Protein 2OV8 (pdb70)

Radius of gyration: 17.87 Å; Cα contacts (8 Å, |Δi|>4): 372; chains: 1; bounding box: 37×46×46 Å

Foldseek 3Di:
DEEEAEEAPPQCVLLLLLLQQCLLVVHHDQASVSSCVRANEQVVCVVVVHDDQADDVDYHHYYYLAQLPDVVNLSNQEVYAEYEYRGEQQLVVLVVCVVPPLVVRLVSLVVCLVQCDCPVPPVDPNNGHPLSRVCSVPVVVCVRHVNYDYDYYGPVVCVVPVLVSSVCVCVVVVVDDSPSRVVSNVCRDPPNVVNSQVVQVVVPHDHDDDCPRPPPSVVSVVCSCCPPDSSVVVCVVVPVD

Nearest PDB structures (foldseek):
  2ov8-assembly1_A-2  TM=1.004E+00  e=3.296E-46  Streptomyces toyocaensis
  2ovb-assembly1_A  TM=9.914E-01  e=9.906E-41  Streptomyces toyocaensis
  4eec-assembly1_A  TM=9.833E-01  e=2.080E-40  Streptomyces toyocaensis
  4eec-assembly1_B  TM=9.600E-01  e=6.632E-38  Streptomyces toyocaensis
  3mgb-assembly1_A  TM=9.346E-01  e=5.139E-25  uncultured soil bacterium

CATH classification: 3.40.50.300 (+1 more: 1.25.40.460)

Structure (mmCIF, N/CA/C/O backbone):
data_2OV8
#
_entry.id   2OV8
#
_cell.length_a   86.018
_cell.length_b   86.018
_cell.length_c   164.753
_cell.angle_alpha   90.000
_cell.angle_beta   90.000
_cell.angle_gamma   120.000
#
_symmetry.space_group_name_H-M   'P 61 2 2'
#
loop_
_entity.id
_entity.type
_entity.pdbx_description
1 polymer StaL
2 water water
#
loop_
_atom_site.group_PDB
_atom_site.id
_atom_site.type_symbol
_atom_site.label_atom_id
_atom_site.label_alt_id
_atom_site.label_comp_id
_atom_site.label_asym_id
_atom_site.label_entity_id
_atom_site.label_seq_id
_atom_site.pdbx_PDB_ins_code
_atom_site.Cartn_x
_atom_site.Cartn_y
_atom_site.Cartn_z
_atom_site.occupancy
_atom_site.B_iso_or_equiv
_atom_site.auth_seq_id
_atom_site.auth_comp_id
_atom_site.auth_asym_id
_atom_site.auth_atom_id
_atom_site.pdbx_PDB_model_num
ATOM 1 N N . MET A 1 21 ? -15.649 45.700 43.893 1.00 75.28 3 MET A N 1
ATOM 2 C CA . MET A 1 21 ? -15.858 46.221 42.511 1.00 76.17 3 MET A CA 1
ATOM 3 C C . MET A 1 21 ? -15.586 47.738 42.337 1.00 75.97 3 MET A C 1
ATOM 4 O O . MET A 1 21 ? -16.141 48.579 43.047 1.00 75.76 3 MET A O 1
ATOM 9 N N . MET A 1 22 ? -14.732 48.071 41.377 1.00 75.77 4 MET A N 1
ATOM 10 C CA . MET A 1 22 ? -14.272 49.447 41.204 1.00 76.32 4 MET A CA 1
ATOM 11 C C . MET A 1 22 ? -15.140 50.240 40.218 1.00 75.39 4 MET A C 1
ATOM 12 O O . MET A 1 22 ? -15.413 49.772 39.113 1.00 75.38 4 MET A O 1
ATOM 17 N N . CYS A 1 23 ? -15.565 51.429 40.639 1.00 74.32 5 CYS A N 1
ATOM 18 C CA . CYS A 1 23 ? -16.419 52.297 39.825 1.00 73.62 5 CYS A CA 1
ATOM 19 C C . CYS A 1 23 ? -15.839 53.726 39.657 1.00 72.67 5 CYS A C 1
ATOM 20 O O . CYS A 1 23 ? -15.496 54.395 40.646 1.00 71.98 5 CYS A O 1
ATOM 23 N N . TRP A 1 24 ? -15.767 54.178 38.405 1.00 71.42 6 TRP A N 1
ATOM 24 C CA . TRP A 1 24 ? -15.239 55.480 38.048 1.00 70.84 6 TRP A CA 1
ATOM 25 C C . TRP A 1 24 ? -16.340 56.456 37.729 1.00 70.79 6 TRP A C 1
ATOM 26 O O . TRP A 1 24 ? -17.301 56.122 37.030 1.00 71.78 6 TRP A O 1
ATOM 37 N N . ILE A 1 25 ? -16.204 57.669 38.234 1.00 69.93 7 ILE A N 1
ATOM 38 C CA . ILE A 1 25 ? -16.925 58.774 37.648 1.00 69.75 7 ILE A CA 1
ATOM 39 C C . ILE A 1 25 ? -15.878 59.434 36.781 1.00 69.27 7 ILE A C 1
ATOM 40 O O . ILE A 1 25 ? -14.923 60.012 37.286 1.00 70.77 7 ILE A O 1
ATOM 45 N N . ALA A 1 26 ? -16.004 59.266 35.478 1.00 68.66 8 ALA A N 1
ATOM 46 C CA . ALA A 1 26 ? -15.005 59.734 34.538 1.00 68.67 8 ALA A CA 1
ATOM 47 C C . ALA A 1 26 ? -15.556 60.985 33.864 1.00 69.12 8 ALA A C 1
ATOM 48 O O . ALA A 1 26 ? -16.773 61.053 33.584 1.00 69.44 8 ALA A O 1
ATOM 50 N N . SER A 1 27 ? -14.689 61.967 33.600 1.00 67.93 9 SER A N 1
ATOM 51 C CA . SER A 1 27 ? -15.132 63.164 32.924 1.00 67.99 9 SER A CA 1
ATOM 52 C C . SER A 1 27 ? -13.978 64.019 32.392 1.00 68.59 9 SER A C 1
ATOM 53 O O . SER A 1 27 ? -12.917 64.125 33.024 1.00 69.16 9 SER A O 1
ATOM 56 N N . TYR A 1 28 ? -14.204 64.675 31.252 1.00 68.36 10 TYR A N 1
ATOM 57 C CA . TYR A 1 28 ? -13.282 65.708 30.815 1.00 68.23 10 TYR A CA 1
ATOM 58 C C . TYR A 1 28 ? -13.325 66.831 31.847 1.00 68.60 10 TYR A C 1
ATOM 59 O O . TYR A 1 28 ? -14.347 66.979 32.516 1.00 69.03 10 TYR A O 1
ATOM 68 N N . PRO A 1 29 ? -12.201 67.550 32.070 1.00 68.86 11 PRO A N 1
ATOM 69 C CA . PRO A 1 29 ? -12.256 68.634 33.040 1.00 69.33 11 PRO A CA 1
ATOM 70 C C . PRO A 1 29 ? -13.382 69.590 32.724 1.00 69.78 11 PRO A C 1
ATOM 71 O O . PRO A 1 29 ? -13.570 69.910 31.561 1.00 69.93 11 PRO A O 1
ATOM 75 N N . LYS A 1 30 ? -14.078 70.070 33.760 1.00 70.66 12 LYS A N 1
ATOM 76 C CA . LYS A 1 30 ? -15.112 71.128 33.673 1.00 71.46 12 LYS A CA 1
ATOM 77 C C . LYS A 1 30 ? -16.420 70.639 33.070 1.00 71.43 12 LYS A C 1
ATOM 78 O O . LYS A 1 30 ? -17.244 71.463 32.614 1.00 71.91 12 LYS A O 1
ATOM 84 N N . ALA A 1 31 ? -16.610 69.318 33.084 1.00 70.70 13 ALA A N 1
ATOM 85 C CA . ALA A 1 31 ? -17.816 68.671 32.588 1.00 69.70 13 ALA A CA 1
ATOM 86 C C . ALA A 1 31 ? -18.879 68.638 33.677 1.00 69.72 13 ALA A C 1
ATOM 87 O O . ALA A 1 31 ? -19.941 68.021 33.507 1.00 70.00 13 ALA A O 1
ATOM 89 N N . GLY A 1 32 ? -18.599 69.296 34.796 1.00 69.59 14 GLY A N 1
ATOM 90 C CA . GLY A 1 32 ? -19.513 69.330 35.936 1.00 70.26 14 GLY A CA 1
ATOM 91 C C . GLY A 1 32 ? -19.310 68.209 36.941 1.00 71.36 14 GLY A C 1
ATOM 92 O O . GLY A 1 32 ? -20.240 67.862 37.684 1.00 71.11 14 GLY A O 1
ATOM 93 N N . GLY A 1 33 ? -18.097 67.642 36.964 1.00 72.57 15 GLY A N 1
ATOM 94 C CA . GLY A 1 33 ? -17.740 66.533 37.858 1.00 73.66 15 GLY A CA 1
ATOM 95 C C . GLY A 1 33 ? -17.868 66.829 39.351 1.00 75.06 15 GLY A C 1
ATOM 96 O O . GLY A 1 33 ? -18.261 65.944 40.107 1.00 75.54 15 GLY A O 1
ATOM 97 N N . HIS A 1 34 ? -17.521 68.047 39.791 1.00 75.74 16 HIS A N 1
ATOM 98 C CA . HIS A 1 34 ? -17.676 68.401 41.207 1.00 76.95 16 HIS A CA 1
ATOM 99 C C . HIS A 1 34 ? -19.161 68.311 41.569 1.00 76.76 16 HIS A C 1
ATOM 100 O O . HIS A 1 34 ? -19.555 67.651 42.553 1.00 76.60 16 HIS A O 1
ATOM 107 N N . TRP A 1 35 ? -19.986 68.965 40.756 1.00 76.69 17 TRP A N 1
ATOM 108 C CA . TRP A 1 35 ? -21.434 68.928 40.962 1.00 76.66 17 TRP A CA 1
ATOM 109 C C . TRP A 1 35 ? -21.959 67.501 41.083 1.00 76.01 17 TRP A C 1
ATOM 110 O O . TRP A 1 35 ? -22.714 67.189 41.995 1.00 75.93 17 TRP A O 1
ATOM 121 N N . LEU A 1 36 ? -21.539 66.621 40.187 1.00 76.02 18 LEU A N 1
ATOM 122 C CA . LEU A 1 36 ? -21.990 65.233 40.271 1.00 76.16 18 LEU A CA 1
ATOM 123 C C . LEU A 1 36 ? -21.481 64.485 41.526 1.00 77.07 18 LEU A C 1
ATOM 124 O O . LEU A 1 36 ? -22.271 63.784 42.183 1.00 77.34 18 LEU A O 1
ATOM 129 N N . ARG A 1 37 ? -20.187 64.629 41.850 1.00 77.29 19 ARG A N 1
ATOM 130 C CA . ARG A 1 37 ? -19.608 64.015 43.056 1.00 77.91 19 ARG A CA 1
ATOM 131 C C . ARG A 1 37 ? -20.238 64.533 44.352 1.00 79.26 19 ARG A C 1
ATOM 132 O O . ARG A 1 37 ? -20.338 63.803 45.342 1.00 79.13 19 ARG A O 1
ATOM 140 N N . CYS A 1 38 ? -20.665 65.789 44.335 1.00 81.35 20 CYS A N 1
ATOM 141 C CA . CYS A 1 38 ? -21.498 66.341 45.412 1.00 82.19 20 CYS A CA 1
ATOM 142 C C . CYS A 1 38 ? -22.754 65.492 45.647 1.00 82.27 20 CYS A C 1
ATOM 143 O O . CYS A 1 38 ? -23.016 65.018 46.761 1.00 82.22 20 CYS A O 1
ATOM 146 N N . MET A 1 39 ? -23.528 65.313 44.583 1.00 82.15 21 MET A N 1
ATOM 147 C CA . MET A 1 39 ? -24.771 64.584 44.665 1.00 82.54 21 MET A CA 1
ATOM 148 C C . MET A 1 39 ? -24.567 63.133 45.068 1.00 82.54 21 MET A C 1
ATOM 149 O O . MET A 1 39 ? -25.273 62.615 45.935 1.00 82.87 21 MET A O 1
ATOM 154 N N . LEU A 1 40 ? -23.603 62.468 44.454 1.00 82.61 22 LEU A N 1
ATOM 155 C CA . LEU A 1 40 ? -23.405 61.062 44.755 1.00 82.79 22 LEU A CA 1
ATOM 156 C C . LEU A 1 40 ? -22.991 60.864 46.207 1.00 82.94 22 LEU A C 1
ATOM 157 O O . LEU A 1 40 ? -23.355 59.862 46.833 1.00 83.02 22 LEU A O 1
ATOM 162 N N . THR A 1 41 ? -22.261 61.840 46.744 1.00 83.07 23 THR A N 1
ATOM 163 C CA . THR A 1 41 ? -21.830 61.795 48.135 1.00 83.27 23 THR A CA 1
ATOM 164 C C . THR A 1 41 ? -23.035 61.957 49.051 1.00 83.82 23 THR A C 1
ATOM 165 O O . THR A 1 41 ? -23.358 61.036 49.806 1.00 84.00 23 THR A O 1
ATOM 169 N N . SER A 1 42 ? -23.718 63.101 48.963 1.00 84.10 24 SER A N 1
ATOM 170 C CA . SER A 1 42 ? -24.844 63.385 49.869 1.00 84.27 24 SER A CA 1
ATOM 171 C C . SER A 1 42 ? -25.993 62.398 49.728 1.00 84.21 24 SER A C 1
ATOM 172 O O . SER A 1 42 ? -26.890 62.362 50.573 1.00 84.45 24 SER A O 1
ATOM 175 N N . TYR A 1 43 ? -25.959 61.581 48.683 1.00 84.22 25 TYR A N 1
ATOM 176 C CA . TYR A 1 43 ? -26.888 60.467 48.601 1.00 84.60 25 TYR A CA 1
ATOM 177 C C . TYR A 1 43 ? -26.359 59.297 49.420 1.00 84.91 25 TYR A C 1
ATOM 178 O O . TYR A 1 43 ? -27.101 58.710 50.198 1.00 85.02 25 TYR A O 1
ATOM 187 N N . VAL A 1 44 ? -25.082 58.959 49.248 1.00 85.35 26 VAL A N 1
ATOM 188 C CA . VAL A 1 44 ? -24.482 57.852 50.005 1.00 85.66 26 VAL A CA 1
ATOM 189 C C . VAL A 1 44 ? -24.319 58.216 51.486 1.00 86.12 26 VAL A C 1
ATOM 190 O O . VAL A 1 44 ? -24.559 57.388 52.366 1.00 86.16 26 VAL A O 1
ATOM 194 N N . THR A 1 45 ? -23.915 59.457 51.742 1.00 86.67 27 THR A N 1
ATOM 195 C CA . THR A 1 45 ? -23.822 59.996 53.091 1.00 87.20 27 THR A CA 1
ATOM 196 C C . THR A 1 45 ? -25.188 59.993 53.740 1.00 87.65 27 THR A C 1
ATOM 197 O O . THR A 1 45 ? -25.343 59.491 54.853 1.00 87.79 27 THR A O 1
ATOM 201 N N . GLY A 1 46 ? -26.176 60.532 53.029 1.00 88.23 28 GLY A N 1
ATOM 202 C CA . GLY A 1 46 ? -27.503 60.745 53.592 1.00 89.00 28 GLY A CA 1
ATOM 203 C C . GLY A 1 46 ? -27.629 62.166 54.107 1.00 89.63 28 GLY A C 1
ATOM 204 O O . GLY A 1 46 ? -28.589 62.865 53.787 1.00 89.81 28 GLY A O 1
ATOM 205 N N . GLU A 1 47 ? -26.657 62.591 54.913 1.00 90.35 29 GLU A N 1
ATOM 206 C CA . GLU A 1 47 ? -26.582 63.970 55.403 1.00 90.93 29 GLU A CA 1
ATOM 207 C C . GLU A 1 47 ? -26.235 64.929 54.256 1.00 91.29 29 GLU A C 1
ATOM 208 O O . GLU A 1 47 ? -25.628 64.521 53.260 1.00 91.12 29 GLU A O 1
ATOM 210 N N . PRO A 1 48 ? -26.648 66.203 54.376 1.00 91.73 30 PRO A N 1
ATOM 211 C CA . PRO A 1 48 ? -26.141 67.203 53.447 1.00 92.11 30 PRO A CA 1
ATOM 212 C C . PRO A 1 48 ? -24.654 67.374 53.718 1.00 92.60 30 PRO A C 1
ATOM 213 O O . PRO A 1 48 ? -24.215 67.103 54.845 1.00 93.05 30 PRO A O 1
ATOM 217 N N . VAL A 1 49 ? -23.877 67.791 52.720 1.00 92.57 31 VAL A N 1
ATOM 218 C CA . VAL A 1 49 ? -22.473 68.112 52.983 1.00 92.58 31 VAL A CA 1
ATOM 219 C C . VAL A 1 49 ? -22.142 69.570 52.665 1.00 92.64 31 VAL A C 1
ATOM 220 O O . VAL A 1 49 ? -22.519 70.096 51.621 1.00 92.55 31 VAL A O 1
ATOM 224 N N . GLU A 1 50 ? -21.437 70.213 53.588 1.00 92.94 32 GLU A N 1
ATOM 225 C CA . GLU A 1 50 ? -21.028 71.600 53.427 1.00 93.16 32 GLU A CA 1
ATOM 226 C C . GLU A 1 50 ? -19.568 71.684 52.978 1.00 93.22 32 GLU A C 1
ATOM 227 O O . GLU A 1 50 ? -19.246 72.373 52.003 1.00 93.67 32 GLU A O 1
ATOM 229 N N . THR A 1 51 ? -18.699 70.957 53.681 1.00 92.76 33 THR A N 1
ATOM 230 C CA . THR A 1 51 ? -17.254 71.010 53.461 1.00 92.04 33 THR A CA 1
ATOM 231 C C . THR A 1 51 ? -16.810 70.233 52.211 1.00 91.27 33 THR A C 1
ATOM 232 O O . THR A 1 51 ? -17.221 69.092 52.010 1.00 91.36 33 THR A O 1
ATOM 236 N N . TRP A 1 52 ? -15.968 70.854 51.380 1.00 90.29 34 TRP A N 1
ATOM 237 C CA . TRP A 1 52 ? -15.450 70.214 50.155 1.00 88.93 34 TRP A CA 1
ATOM 238 C C . TRP A 1 52 ? -14.638 68.922 50.445 1.00 87.98 34 TRP A C 1
ATOM 239 O O . TRP A 1 52 ? -14.858 67.903 49.791 1.00 87.49 34 TRP A O 1
ATOM 250 N N . PRO A 1 53 ? -13.698 68.956 51.420 1.00 86.94 35 PRO A N 1
ATOM 251 C CA . PRO A 1 53 ? -13.169 67.683 51.922 1.00 86.01 35 PRO A CA 1
ATOM 252 C C . PRO A 1 53 ? -14.218 66.574 52.149 1.00 85.30 35 PRO A C 1
ATOM 253 O O . PRO A 1 53 ? -13.918 65.404 51.905 1.00 85.47 35 PRO A O 1
ATOM 257 N N . GLY A 1 54 ? -15.431 66.933 52.581 1.00 84.72 36 GLY A N 1
ATOM 258 C CA . GLY A 1 54 ? -16.544 65.972 52.695 1.00 83.72 36 GLY A CA 1
ATOM 259 C C . GLY A 1 54 ? -16.862 65.260 51.382 1.00 83.35 36 GLY A C 1
ATOM 260 O O . GLY A 1 54 ? -17.278 64.096 51.379 1.00 83.34 36 GLY A O 1
ATOM 261 N N . ILE A 1 55 ? -16.657 65.960 50.263 1.00 82.49 37 ILE A N 1
ATOM 262 C CA . ILE A 1 55 ? -16.814 65.383 48.933 1.00 81.29 37 ILE A CA 1
ATOM 263 C C . ILE A 1 55 ? -15.607 64.563 48.532 1.00 81.11 37 ILE A C 1
ATOM 264 O O . ILE A 1 55 ? -15.758 63.450 48.035 1.00 81.95 37 ILE A O 1
ATOM 269 N N . GLN A 1 56 ? -14.403 65.085 48.722 1.00 80.30 38 GLN A N 1
ATOM 270 C CA . GLN A 1 56 ? -13.268 64.259 48.416 1.00 79.86 38 GLN A CA 1
ATOM 271 C C . GLN A 1 56 ? -13.398 62.935 49.198 1.00 80.02 38 GLN A C 1
ATOM 272 O O . GLN A 1 56 ? -12.885 61.894 48.762 1.00 80.68 38 GLN A O 1
ATOM 278 N N . ALA A 1 57 ? -14.082 62.969 50.340 1.00 78.66 39 ALA A N 1
ATOM 279 C CA . ALA A 1 57 ? -14.215 61.768 51.159 1.00 77.58 39 ALA A CA 1
ATOM 280 C C . ALA A 1 57 ? -15.196 60.791 50.522 1.00 76.94 39 ALA A C 1
ATOM 281 O O . ALA A 1 57 ? -14.931 59.586 50.494 1.00 77.45 39 ALA A O 1
ATOM 283 N N . GLY A 1 58 ? -16.314 61.305 50.006 1.00 75.60 40 GLY A N 1
ATOM 284 C CA . GLY A 1 58 ? -17.335 60.469 49.368 1.00 74.50 40 GLY A CA 1
ATOM 285 C C . GLY A 1 58 ? -16.969 59.889 48.003 1.00 73.78 40 GLY A C 1
ATOM 286 O O . GLY A 1 58 ? -17.189 58.691 47.758 1.00 74.14 40 GLY A O 1
ATOM 287 N N . VAL A 1 59 ? -16.456 60.743 47.111 1.00 72.43 41 VAL A N 1
ATOM 288 C CA . VAL A 1 59 ? -15.947 60.328 45.802 1.00 71.04 41 VAL A CA 1
ATOM 289 C C . VAL A 1 59 ? -14.590 60.978 45.537 1.00 70.28 41 VAL A C 1
ATOM 290 O O . VAL A 1 59 ? -14.509 62.063 44.944 1.00 70.01 41 VAL A O 1
ATOM 294 N N . PRO A 1 60 ? -13.516 60.317 46.009 1.00 68.95 42 PRO A N 1
ATOM 295 C CA . PRO A 1 60 ? -12.150 60.811 45.958 1.00 67.80 42 PRO A CA 1
ATOM 296 C C . PRO A 1 60 ? -11.704 60.940 44.530 1.00 67.44 42 PRO A C 1
ATOM 297 O O . PRO A 1 60 ? -12.188 60.231 43.675 1.00 68.03 42 PRO A O 1
ATOM 301 N N . HIS A 1 61 ? -10.764 61.831 44.284 1.00 67.10 43 HIS A N 1
ATOM 302 C CA . HIS A 1 61 ? -10.359 62.156 42.951 1.00 66.55 43 HIS A CA 1
ATOM 303 C C . HIS A 1 61 ? -9.003 61.534 42.823 1.00 66.61 43 HIS A C 1
ATOM 304 O O . HIS A 1 61 ? -8.051 61.841 43.587 1.00 66.72 43 HIS A O 1
ATOM 311 N N . LEU A 1 62 ? -8.903 60.602 41.894 1.00 65.85 44 LEU A N 1
ATOM 312 C CA . LEU A 1 62 ? -7.665 59.842 41.766 1.00 65.36 44 LEU A CA 1
ATOM 313 C C . LEU A 1 62 ? -6.405 60.710 41.720 1.00 65.28 44 LEU A C 1
ATOM 314 O O . LEU A 1 62 ? -5.459 60.467 42.457 1.00 65.95 44 LEU A O 1
ATOM 319 N N . GLU A 1 63 ? -6.377 61.705 40.845 1.00 65.47 45 GLU A N 1
ATOM 320 C CA . GLU A 1 63 ? -5.237 62.671 40.769 1.00 65.09 45 GLU A CA 1
ATOM 321 C C . GLU A 1 63 ? -4.806 63.176 42.174 1.00 64.63 45 GLU A C 1
ATOM 322 O O . GLU A 1 63 ? -3.628 63.103 42.529 1.00 65.04 45 GLU A O 1
ATOM 328 N N . GLY A 1 64 ? -5.770 63.641 42.983 1.00 64.89 46 GLY A N 1
ATOM 329 C CA . GLY A 1 64 ? -5.541 64.092 44.364 1.00 63.37 46 GLY A CA 1
ATOM 330 C C . GLY A 1 64 ? -4.923 63.017 45.253 1.00 65.44 46 GLY A C 1
ATOM 331 O O . GLY A 1 64 ? -3.940 63.275 45.946 1.00 67.10 46 GLY A O 1
ATOM 332 N N . LEU A 1 65 ? -5.475 61.806 45.246 1.00 64.89 47 LEU A N 1
ATOM 333 C CA . LEU A 1 65 ? -4.925 60.708 46.004 1.00 64.35 47 LEU A CA 1
ATOM 334 C C . LEU A 1 65 ? -3.488 60.525 45.612 1.00 64.52 47 LEU A C 1
ATOM 335 O O . LEU A 1 65 ? -2.589 60.440 46.476 1.00 64.96 47 LEU A O 1
ATOM 340 N N . LEU A 1 66 ? -3.246 60.486 44.306 1.00 64.39 48 LEU A N 1
ATOM 341 C CA . LEU A 1 66 ? -1.893 60.178 43.799 1.00 63.86 48 LEU A CA 1
ATOM 342 C C . LEU A 1 66 ? -0.888 61.259 44.182 1.00 63.41 48 LEU A C 1
ATOM 343 O O . LEU A 1 66 ? 0.258 60.973 44.435 1.00 63.31 48 LEU A O 1
ATOM 348 N N . ARG A 1 67 ? -1.336 62.501 44.240 1.00 63.64 49 ARG A N 1
ATOM 349 C CA . ARG A 1 67 ? -0.477 63.625 44.613 1.00 64.38 49 ARG A CA 1
ATOM 350 C C . ARG A 1 67 ? 0.074 63.403 46.038 1.00 64.61 49 ARG A C 1
ATOM 351 O O . ARG A 1 67 ? 1.208 63.740 46.317 1.00 64.14 49 ARG A O 1
ATOM 354 N N . ASP A 1 68 ? -0.731 62.796 46.915 1.00 65.92 50 ASP A N 1
ATOM 355 C CA . ASP A 1 68 ? -0.313 62.391 48.287 1.00 66.81 50 ASP A CA 1
ATOM 356 C C . ASP A 1 68 ? 0.443 61.089 48.410 1.00 65.94 50 ASP A C 1
ATOM 357 O O . ASP A 1 68 ? 0.917 60.771 49.500 1.00 65.18 50 ASP A O 1
ATOM 362 N N . GLY A 1 69 ? 0.479 60.300 47.343 1.00 65.44 51 GLY A N 1
ATOM 363 C CA . GLY A 1 69 ? 1.109 58.979 47.428 1.00 66.14 51 GLY A CA 1
ATOM 364 C C . GLY A 1 69 ? 0.180 57.930 47.999 1.00 65.85 51 GLY A C 1
ATOM 365 O O . GLY A 1 69 ? 0.612 56.891 48.448 1.00 64.99 51 GLY A O 1
ATOM 366 N N . GLU A 1 70 ? -1.099 58.259 48.022 1.00 67.12 52 GLU A N 1
ATOM 367 C CA . GLU A 1 70 ? -2.143 57.291 48.144 1.00 69.68 52 GLU A CA 1
ATOM 368 C C . GLU A 1 70 ? -2.440 56.660 46.807 1.00 70.82 52 GLU A C 1
ATOM 369 O O . GLU A 1 70 ? -2.397 57.339 45.785 1.00 73.29 52 GLU A O 1
ATOM 375 N N . ALA A 1 71 ? -2.708 55.359 46.797 1.00 71.56 53 ALA A N 1
ATOM 376 C CA . ALA A 1 71 ? -3.399 54.724 45.674 1.00 71.91 53 ALA A CA 1
ATOM 377 C C . ALA A 1 71 ? -4.340 53.658 46.217 1.00 72.23 53 ALA A C 1
ATOM 378 O O . ALA A 1 71 ? -3.884 52.720 46.880 1.00 71.50 53 ALA A O 1
ATOM 380 N N . PRO A 1 72 ? -5.652 53.795 45.940 1.00 73.11 54 PRO A N 1
ATOM 381 C CA . PRO A 1 72 ? -6.654 52.821 46.417 1.00 73.81 54 PRO A CA 1
ATOM 382 C C . PRO A 1 72 ? -6.317 51.422 45.948 1.00 74.60 54 PRO A C 1
ATOM 383 O O . PRO A 1 72 ? -5.857 51.232 44.824 1.00 74.00 54 PRO A O 1
ATOM 387 N N . SER A 1 73 ? -6.531 50.458 46.831 1.00 76.02 55 SER A N 1
ATOM 388 C CA . SER A 1 73 ? -6.299 49.060 46.533 1.00 77.57 55 SER A CA 1
ATOM 389 C C . SER A 1 73 ? -7.097 48.583 45.307 1.00 78.13 55 SER A C 1
ATOM 390 O O . SER A 1 73 ? -8.247 48.983 45.108 1.00 77.19 55 SER A O 1
ATOM 393 N N . ALA A 1 74 ? -6.434 47.766 44.484 1.00 79.30 56 ALA A N 1
ATOM 394 C CA . ALA A 1 74 ? -7.023 47.112 43.331 1.00 81.05 56 ALA A CA 1
ATOM 395 C C . ALA A 1 74 ? -7.689 45.871 43.877 1.00 82.24 56 ALA A C 1
ATOM 396 O O . ALA A 1 74 ? -7.090 45.150 44.689 1.00 83.34 56 ALA A O 1
ATOM 398 N N . ASP A 1 75 ? -8.921 45.613 43.450 1.00 82.92 57 ASP A N 1
ATOM 399 C CA . ASP A 1 75 ? -9.694 44.462 43.960 1.00 83.43 57 ASP A CA 1
ATOM 400 C C . ASP A 1 75 ? -10.199 44.693 45.399 1.00 83.13 57 ASP A C 1
ATOM 401 O O . ASP A 1 75 ? -9.988 43.851 46.292 1.00 82.92 57 ASP A O 1
ATOM 406 N N . PRO A 1 76 ? -10.880 45.837 45.621 1.00 82.87 58 PRO A N 1
ATOM 407 C CA . PRO A 1 76 ? -11.657 45.964 46.846 1.00 83.02 58 PRO A CA 1
ATOM 408 C C . PRO A 1 76 ? -12.787 44.928 46.807 1.00 83.11 58 PRO A C 1
ATOM 409 O O . PRO A 1 76 ? -13.281 44.583 45.728 1.00 83.08 58 PRO A O 1
ATOM 413 N N . ASP A 1 77 ? -13.191 44.429 47.961 1.00 83.53 59 ASP A N 1
ATOM 414 C CA . ASP A 1 77 ? -14.230 43.396 47.984 1.00 83.95 59 ASP A CA 1
ATOM 415 C C . ASP A 1 77 ? -15.605 43.994 48.306 1.00 83.82 59 ASP A C 1
ATOM 416 O O . ASP A 1 77 ? -16.608 43.276 48.352 1.00 83.59 59 ASP A O 1
ATOM 421 N N . GLU A 1 78 ? -15.624 45.312 48.538 1.00 83.67 60 GLU A N 1
ATOM 422 C CA . GLU A 1 78 ? -16.857 46.117 48.561 1.00 83.27 60 GLU A CA 1
ATOM 423 C C . GLU A 1 78 ? -16.707 47.241 47.531 1.00 82.76 60 GLU A C 1
ATOM 424 O O . GLU A 1 78 ? -15.588 47.551 47.118 1.00 83.06 60 GLU A O 1
ATOM 426 N N . GLN A 1 79 ? -17.816 47.844 47.111 1.00 81.75 61 GLN A N 1
ATOM 427 C CA . GLN A 1 79 ? -17.778 48.817 46.011 1.00 81.00 61 GLN A CA 1
ATOM 428 C C . GLN A 1 79 ? -17.083 50.105 46.418 1.00 79.62 61 GLN A C 1
ATOM 429 O O . GLN A 1 79 ? -17.313 50.602 47.523 1.00 79.86 61 GLN A O 1
ATOM 435 N N . VAL A 1 80 ? -16.219 50.616 45.535 1.00 77.72 62 VAL A N 1
ATOM 436 C CA . VAL A 1 80 ? -15.573 51.922 45.723 1.00 75.94 62 VAL A CA 1
ATOM 437 C C . VAL A 1 80 ? -15.908 52.834 44.546 1.00 74.73 62 VAL A C 1
ATOM 438 O O . VAL A 1 80 ? -15.952 52.386 43.398 1.00 74.48 62 VAL A O 1
ATOM 442 N N . LEU A 1 81 ? -16.173 54.100 44.846 1.00 73.15 63 LEU A N 1
ATOM 443 C CA . LEU A 1 81 ? -16.377 55.116 43.834 1.00 72.45 63 LEU A CA 1
ATOM 444 C C . LEU A 1 81 ? -15.156 56.016 43.763 1.00 71.34 63 LEU A C 1
ATOM 445 O O . LEU A 1 81 ? -14.744 56.565 44.783 1.00 70.69 63 LEU A O 1
ATOM 450 N N . LEU A 1 82 ? -14.572 56.150 42.570 1.00 70.06 64 LEU A N 1
ATOM 451 C CA . LEU A 1 82 ? -13.463 57.077 42.366 1.00 69.26 64 LEU A CA 1
ATOM 452 C C . LEU A 1 82 ? -13.749 57.919 41.156 1.00 68.67 64 LEU A C 1
ATOM 453 O O . LEU A 1 82 ? -14.315 57.430 40.192 1.00 68.72 64 LEU A O 1
ATOM 458 N N . ALA A 1 83 ? -13.349 59.182 41.198 1.00 67.38 65 ALA A N 1
ATOM 459 C CA . ALA A 1 83 ? -13.561 60.073 40.085 1.00 66.70 65 ALA A CA 1
ATOM 460 C C . ALA A 1 83 ? -12.209 60.351 39.439 1.00 66.75 65 ALA A C 1
ATOM 461 O O . ALA A 1 83 ? -11.188 60.320 40.135 1.00 67.12 65 ALA A O 1
ATOM 463 N N . THR A 1 84 ? -12.181 60.622 38.129 1.00 65.94 66 THR A N 1
ATOM 464 C CA . THR A 1 84 ? -10.917 61.012 37.482 1.00 65.90 66 THR A CA 1
ATOM 465 C C . THR A 1 84 ? -11.123 61.767 36.157 1.00 65.87 66 THR A C 1
ATOM 466 O O . THR A 1 84 ? -12.196 61.651 35.549 1.00 66.89 66 THR A O 1
ATOM 470 N N . HIS A 1 85 ? -10.127 62.549 35.717 1.00 65.00 67 HIS A N 1
ATOM 471 C CA . HIS A 1 85 ? -10.173 63.167 34.354 1.00 63.62 67 HIS A CA 1
ATOM 472 C C . HIS A 1 85 ? -9.218 62.445 33.396 1.00 62.93 67 HIS A C 1
ATOM 473 O O . HIS A 1 85 ? -9.224 62.721 32.207 1.00 62.01 67 HIS A O 1
ATOM 480 N N . PHE A 1 86 ? -8.351 61.579 33.923 1.00 61.81 68 PHE A N 1
ATOM 481 C CA . PHE A 1 86 ? -7.559 60.719 33.079 1.00 62.67 68 PHE A CA 1
ATOM 482 C C . PHE A 1 86 ? -8.414 60.029 31.999 1.00 63.50 68 PHE A C 1
ATOM 483 O O . PHE A 1 86 ? -9.542 59.559 32.245 1.00 61.96 68 PHE A O 1
ATOM 491 N N . THR A 1 87 ? -7.872 60.050 30.790 1.00 64.93 69 THR A N 1
ATOM 492 C CA . THR A 1 87 ? -8.030 59.016 29.756 1.00 66.25 69 THR A CA 1
ATOM 493 C C . THR A 1 87 ? -8.051 57.603 30.398 1.00 67.39 69 THR A C 1
ATOM 494 O O . THR A 1 87 ? -7.224 57.316 31.269 1.00 67.54 69 THR A O 1
ATOM 498 N N . ALA A 1 88 ? -8.987 56.732 30.004 1.00 68.50 70 ALA A N 1
ATOM 499 C CA . ALA A 1 88 ? -9.025 55.343 30.536 1.00 69.22 70 ALA A CA 1
ATOM 500 C C . ALA A 1 88 ? -7.745 54.533 30.278 1.00 69.87 70 ALA A C 1
ATOM 501 O O . ALA A 1 88 ? -7.454 53.564 31.000 1.00 70.47 70 ALA A O 1
ATOM 503 N N . ASP A 1 89 ? -6.995 54.912 29.242 1.00 70.02 71 ASP A N 1
ATOM 504 C CA . ASP A 1 89 ? -5.740 54.206 28.866 1.00 70.19 71 ASP A CA 1
ATOM 505 C C . ASP A 1 89 ? -4.488 54.677 29.613 1.00 68.85 71 ASP A C 1
ATOM 506 O O . ASP A 1 89 ? -3.401 54.186 29.362 1.00 68.77 71 ASP A O 1
ATOM 511 N N . ARG A 1 90 ? -4.613 55.635 30.511 1.00 67.95 72 ARG A N 1
ATOM 512 C CA . ARG A 1 90 ? -3.422 56.046 31.262 1.00 67.41 72 ARG A CA 1
ATOM 513 C C . ARG A 1 90 ? -2.780 54.833 31.997 1.00 67.35 72 ARG A C 1
ATOM 514 O O . ARG A 1 90 ? -3.489 54.015 32.579 1.00 67.92 72 ARG A O 1
ATOM 522 N N . PRO A 1 91 ? -1.446 54.659 31.912 1.00 67.25 73 PRO A N 1
ATOM 523 C CA . PRO A 1 91 ? -0.906 53.424 32.524 1.00 66.23 73 PRO A CA 1
ATOM 524 C C . PRO A 1 91 ? -1.219 53.256 34.022 1.00 66.30 73 PRO A C 1
ATOM 525 O O . PRO A 1 91 ? -1.426 52.118 34.479 1.00 65.47 73 PRO A O 1
ATOM 529 N N . VAL A 1 92 ? -1.316 54.359 34.777 1.00 65.67 74 VAL A N 1
ATOM 530 C CA . VAL A 1 92 ? -1.599 54.231 36.204 1.00 65.87 74 VAL A CA 1
ATOM 531 C C . VAL A 1 92 ? -2.960 53.550 36.482 1.00 66.46 74 VAL A C 1
ATOM 532 O O . VAL A 1 92 ? -3.185 53.021 37.560 1.00 67.06 74 VAL A O 1
ATOM 536 N N . LEU A 1 93 ? -3.866 53.572 35.520 1.00 66.40 75 LEU A N 1
ATOM 537 C CA . LEU A 1 93 ? -5.136 52.880 35.682 1.00 66.34 75 LEU A CA 1
ATOM 538 C C . LEU A 1 93 ? -5.042 51.353 35.452 1.00 67.06 75 LEU A C 1
ATOM 539 O O . LEU A 1 93 ? -5.995 50.620 35.733 1.00 66.10 75 LEU A O 1
ATOM 544 N N . ARG A 1 94 ? -3.913 50.872 34.932 1.00 68.10 76 ARG A N 1
ATOM 545 C CA . ARG A 1 94 ? -3.837 49.453 34.541 1.00 69.50 76 ARG A CA 1
ATOM 546 C C . ARG A 1 94 ? -3.991 48.578 35.803 1.00 69.55 76 ARG A C 1
ATOM 547 O O . ARG A 1 94 ? -4.496 47.484 35.733 1.00 69.38 76 ARG A O 1
ATOM 555 N N . PHE A 1 95 ? -3.626 49.101 36.967 1.00 70.53 77 PHE A N 1
ATOM 556 C CA . PHE A 1 95 ? -3.852 48.381 38.215 1.00 71.43 77 PHE A CA 1
ATOM 557 C C . PHE A 1 95 ? -5.304 47.998 38.463 1.00 71.97 77 PHE A C 1
ATOM 558 O O . PHE A 1 95 ? -5.587 47.118 39.272 1.00 73.07 77 PHE A O 1
ATOM 566 N N . TYR A 1 96 ? -6.215 48.643 37.755 1.00 72.39 78 TYR A N 1
ATOM 567 C CA . TYR A 1 96 ? -7.638 48.475 37.976 1.00 72.78 78 TYR A CA 1
ATOM 568 C C . TYR A 1 96 ? -8.300 47.771 36.808 1.00 72.76 78 TYR A C 1
ATOM 569 O O . TYR A 1 96 ? -9.528 4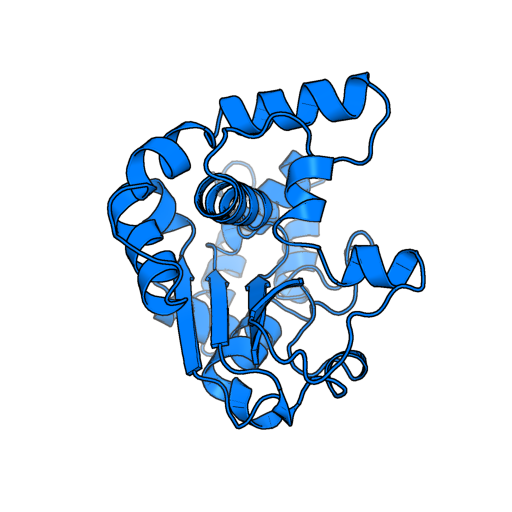7.682 36.756 1.00 73.22 78 TYR A O 1
ATOM 578 N N . ARG A 1 97 ? -7.484 47.245 35.894 1.00 72.69 79 ARG A N 1
ATOM 579 C CA . ARG A 1 97 ? -7.983 46.576 34.687 1.00 72.89 79 ARG A CA 1
ATOM 580 C C . ARG A 1 97 ? -9.108 45.569 34.935 1.00 72.58 79 ARG A C 1
ATOM 581 O O . ARG A 1 97 ? -10.161 45.663 34.300 1.00 72.65 79 ARG A O 1
ATOM 589 N N . GLU A 1 98 ? -8.899 44.617 35.843 1.00 72.15 80 GLU A N 1
ATOM 590 C CA . GLU A 1 98 ? -9.906 43.576 36.051 1.00 72.28 80 GLU A CA 1
ATOM 591 C C . GLU A 1 98 ? -10.965 43.948 37.081 1.00 72.20 80 GLU A C 1
ATOM 592 O O . GLU A 1 98 ? -12.104 43.494 36.988 1.00 72.34 80 GLU A O 1
ATOM 594 N N . SER A 1 99 ? -10.614 44.793 38.043 1.00 72.30 81 SER A N 1
ATOM 595 C CA . SER A 1 99 ? -11.547 45.085 39.131 1.00 72.29 81 SER A CA 1
ATOM 596 C C . SER A 1 99 ? -12.618 46.141 38.809 1.00 71.91 81 SER A C 1
ATOM 597 O O . SER A 1 99 ? -13.552 46.330 39.602 1.00 72.25 81 SER A O 1
ATOM 600 N N . THR A 1 100 ? -12.507 46.804 37.656 1.00 71.11 82 THR A N 1
ATOM 601 C CA . THR A 1 100 ? -13.482 47.828 37.270 1.00 70.91 82 THR A CA 1
ATOM 602 C C . THR A 1 100 ? -14.788 47.234 36.714 1.00 71.13 82 THR A C 1
ATOM 603 O O . THR A 1 100 ? -14.782 46.517 35.696 1.00 70.95 82 THR A O 1
ATOM 607 N N . ALA A 1 101 ? -15.903 47.564 37.364 1.00 70.97 83 ALA A N 1
ATOM 608 C CA . ALA A 1 101 ? -17.205 47.007 36.991 1.00 71.17 83 ALA A CA 1
ATOM 609 C C . ALA A 1 101 ? -18.067 48.007 36.216 1.00 71.62 83 ALA A C 1
ATOM 610 O O . ALA A 1 101 ? -18.827 47.624 35.300 1.00 70.96 83 ALA A O 1
ATOM 612 N N . LYS A 1 102 ? -17.940 49.286 36.586 1.00 71.10 84 LYS A N 1
ATOM 613 C CA . LYS A 1 102 ? -18.835 50.322 36.091 1.00 71.25 84 LYS A CA 1
ATOM 614 C C . LYS A 1 102 ? -18.094 51.626 35.842 1.00 71.57 84 LYS A C 1
ATOM 615 O O . LYS A 1 102 ? -17.040 51.908 36.490 1.00 71.59 84 LYS A O 1
ATOM 621 N N . VAL A 1 103 ? -18.645 52.414 34.911 1.00 70.40 85 VAL A N 1
ATOM 622 C CA . VAL A 1 103 ? -18.120 53.722 34.597 1.00 69.90 85 VAL A CA 1
ATOM 623 C C . VAL A 1 103 ? -19.293 54.669 34.386 1.00 70.40 85 VAL A C 1
ATOM 624 O O . VAL A 1 103 ? -20.202 54.390 33.577 1.00 70.95 85 VAL A O 1
ATOM 628 N N . VAL A 1 104 ? -19.303 55.773 35.114 1.00 69.53 86 VAL A N 1
ATOM 629 C CA . VAL A 1 104 ?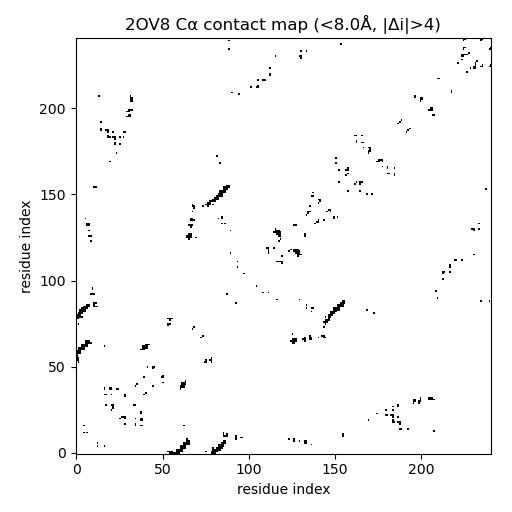 -20.236 56.807 34.766 1.00 69.09 86 VAL A CA 1
ATOM 630 C C . VAL A 1 104 ? -19.412 57.851 34.045 1.00 69.28 86 VAL A C 1
ATOM 631 O O . VAL A 1 104 ? -18.507 58.464 34.617 1.00 70.09 86 VAL A O 1
ATOM 635 N N . CYS A 1 105 ? -19.705 58.025 32.766 1.00 68.29 87 CYS A N 1
ATOM 636 C CA . CYS A 1 105 ? -18.987 58.991 31.948 1.00 67.48 87 CYS A CA 1
ATOM 637 C C . CYS A 1 105 ? -19.799 60.273 31.744 1.00 67.22 87 CYS A C 1
ATOM 638 O O . CYS A 1 105 ? -20.807 60.283 31.033 1.00 67.62 87 CYS A O 1
ATOM 641 N N . LEU A 1 106 ? -19.357 61.348 32.380 1.00 66.72 88 LEU A N 1
ATOM 642 C CA . LEU A 1 106 ? -20.082 62.594 32.356 1.00 66.87 88 LEU A CA 1
ATOM 643 C C . LEU A 1 106 ? -19.545 63.494 31.264 1.00 67.91 88 LEU A C 1
ATOM 644 O O . LEU A 1 106 ? -18.323 63.752 31.187 1.00 67.06 88 LEU A O 1
ATOM 649 N N . ILE A 1 107 ? -20.469 63.943 30.403 1.00 69.02 89 ILE A N 1
ATOM 650 C CA . ILE A 1 107 ? -20.116 64.714 29.219 1.00 70.37 89 ILE A CA 1
ATOM 651 C C . ILE A 1 107 ? -20.761 66.091 29.183 1.00 71.25 89 ILE A C 1
ATOM 652 O O . ILE A 1 107 ? -21.896 66.260 29.628 1.00 72.01 89 ILE A O 1
ATOM 657 N N . ARG A 1 108 ? -20.032 67.062 28.644 1.00 72.02 90 ARG A N 1
ATOM 658 C CA . ARG A 1 108 ? -20.551 68.419 28.461 1.00 73.29 90 ARG A CA 1
ATOM 659 C C . ARG A 1 108 ? -20.255 68.991 27.066 1.00 73.90 90 ARG A C 1
ATOM 660 O O . ARG A 1 108 ? -19.273 68.622 26.426 1.00 74.00 90 ARG A O 1
ATOM 668 N N . ASN A 1 109 ? -21.118 69.889 26.610 1.00 75.02 91 ASN A N 1
ATOM 669 C CA . ASN A 1 109 ? -20.864 70.693 25.420 1.00 76.20 91 ASN A CA 1
ATOM 670 C C . ASN A 1 109 ? -19.480 71.357 25.492 1.00 76.89 91 ASN A C 1
ATOM 671 O O . ASN A 1 109 ? -19.237 72.218 26.346 1.00 76.81 91 ASN A O 1
ATOM 676 N N . PRO A 1 110 ? -18.552 70.922 24.627 1.00 77.87 92 PRO A N 1
ATOM 677 C CA . PRO A 1 110 ? -17.172 71.411 24.651 1.00 78.62 92 PRO A CA 1
ATOM 678 C C . PRO A 1 110 ? -17.059 72.937 24.606 1.00 80.01 92 PRO A C 1
ATOM 679 O O . PRO A 1 110 ? -16.229 73.516 25.335 1.00 80.31 92 PRO A O 1
ATOM 683 N N . ARG A 1 111 ? -17.884 73.578 23.773 1.00 80.66 93 ARG A N 1
ATOM 684 C CA . ARG A 1 111 ? -17.951 75.036 23.723 1.00 81.76 93 ARG A CA 1
ATOM 685 C C . ARG A 1 111 ? -18.022 75.649 25.116 1.00 82.44 93 ARG A C 1
ATOM 686 O O . ARG A 1 111 ? -17.491 76.749 25.338 1.00 82.67 93 ARG A O 1
ATOM 688 N N . ASP A 1 112 ? -18.692 74.955 26.038 1.00 83.28 94 ASP A N 1
ATOM 689 C CA . ASP A 1 112 ? -18.889 75.478 27.399 1.00 84.44 94 ASP A CA 1
ATOM 690 C C . ASP A 1 112 ? -17.631 75.344 28.236 1.00 85.07 94 ASP A C 1
ATOM 691 O O . ASP A 1 112 ? -17.367 76.167 29.112 1.00 85.24 94 ASP A O 1
ATOM 696 N N . ALA A 1 113 ? -16.869 74.294 27.958 1.00 85.88 95 ALA A N 1
ATOM 697 C CA . ALA A 1 113 ? -15.631 74.044 28.651 1.00 86.44 95 ALA A CA 1
ATOM 698 C C . ALA A 1 113 ? -14.665 75.210 28.417 1.00 86.88 95 ALA A C 1
ATOM 699 O O . ALA A 1 113 ? -14.020 75.657 29.373 1.00 87.18 95 ALA A O 1
ATOM 701 N N . MET A 1 114 ? -14.596 75.714 27.173 1.00 86.92 96 MET A N 1
ATOM 702 C CA . MET A 1 114 ? -13.808 76.920 26.840 1.00 87.09 96 MET A CA 1
ATOM 703 C C . MET A 1 114 ? -14.183 78.081 27.734 1.00 86.79 96 MET A C 1
ATOM 704 O O . MET A 1 114 ? -13.335 78.679 28.375 1.00 87.08 96 MET A O 1
ATOM 709 N N . LEU A 1 115 ? -15.466 78.421 27.730 1.00 86.96 97 LEU A N 1
ATOM 710 C CA . LEU A 1 115 ? -15.990 79.514 28.537 1.00 86.92 97 LEU A CA 1
ATOM 711 C C . LEU A 1 115 ? -15.685 79.287 30.021 1.00 87.03 97 LEU A C 1
ATOM 712 O O . LEU A 1 115 ? -15.312 80.216 30.751 1.00 86.34 97 LEU A O 1
ATOM 717 N N . SER A 1 116 ? -15.827 78.031 30.442 1.00 87.45 98 SER A N 1
ATOM 718 C CA . SER A 1 116 ? -15.506 77.601 31.796 1.00 87.92 98 SER A CA 1
ATOM 719 C C . SER A 1 116 ? -14.026 77.815 32.129 1.00 87.97 98 SER A C 1
ATOM 720 O O . SER A 1 116 ? -13.687 78.163 33.260 1.00 87.55 98 SER A O 1
ATOM 723 N N . LEU A 1 117 ? -13.159 77.609 31.138 1.00 88.41 99 LEU A N 1
ATOM 724 C CA . LEU A 1 117 ? -11.739 77.913 31.264 1.00 88.99 99 LEU A CA 1
ATOM 725 C C . LEU A 1 117 ? -11.477 79.430 31.420 1.00 89.88 99 LEU A C 1
ATOM 726 O O . LEU A 1 117 ? -10.782 79.838 32.362 1.00 90.15 99 LEU A O 1
ATOM 731 N N . MET A 1 118 ? -12.027 80.260 30.524 1.00 90.17 100 MET A N 1
ATOM 732 C CA . MET A 1 118 ? -11.911 81.711 30.681 1.00 90.93 100 MET A CA 1
ATOM 733 C C . MET A 1 118 ? -12.566 82.096 32.003 1.00 91.45 100 MET A C 1
ATOM 734 O O . MET A 1 118 ? -12.006 82.878 32.767 1.00 91.30 100 MET A O 1
ATOM 739 N N . ARG A 1 119 ? -13.729 81.501 32.281 1.00 92.33 101 ARG A N 1
ATOM 740 C CA . ARG A 1 119 ? -14.554 81.836 33.452 1.00 93.37 101 ARG A CA 1
ATOM 741 C C . ARG A 1 119 ? -13.789 81.811 34.775 1.00 94.18 101 ARG A C 1
ATOM 742 O O . ARG A 1 119 ? -14.215 82.428 35.757 1.00 94.06 101 ARG A O 1
ATOM 743 N N . MET A 1 120 ? -12.655 81.108 34.773 1.00 94.90 102 MET A N 1
ATOM 744 C CA . MET A 1 120 ? -11.838 80.878 35.955 1.00 95.79 102 MET A CA 1
ATOM 745 C C . MET A 1 120 ? -10.362 81.248 35.702 1.00 95.81 102 MET A C 1
ATOM 746 O O . MET A 1 120 ? -9.554 81.256 36.636 1.00 96.10 102 MET A O 1
ATOM 751 N N . LYS A 1 121 ? -10.017 81.543 34.445 1.00 95.89 103 LYS A N 1
ATOM 752 C CA . LYS A 1 121 ? -8.611 81.687 34.014 1.00 95.79 103 LYS A CA 1
ATOM 753 C C . LYS A 1 121 ? -8.236 83.133 33.701 1.00 95.54 103 LYS A C 1
ATOM 754 O O . LYS A 1 121 ? -8.682 84.056 34.379 1.00 95.40 103 LYS A O 1
ATOM 760 N N . VAL A 1 128 ? -10.475 90.518 25.585 1.00 81.44 110 VAL A N 1
ATOM 761 C CA . VAL A 1 128 ? -11.085 89.767 24.398 1.00 81.39 110 VAL A CA 1
ATOM 762 C C . VAL A 1 128 ? -9.984 89.326 23.427 1.00 81.47 110 VAL A C 1
ATOM 763 O O . VAL A 1 128 ? -10.223 88.491 22.545 1.00 81.45 110 VAL A O 1
ATOM 767 N N . GLU A 1 129 ? -8.783 89.892 23.589 1.00 81.44 111 GLU A N 1
ATOM 768 C CA . GLU A 1 129 ? -7.596 89.383 22.893 1.00 81.51 111 GLU A CA 1
ATOM 769 C C . GLU A 1 129 ? -7.294 88.000 23.473 1.00 81.75 111 GLU A C 1
ATOM 770 O O . GLU A 1 129 ? -6.824 87.096 22.776 1.00 81.59 111 GLU A O 1
ATOM 771 N N . ALA A 1 130 ? -7.625 87.857 24.755 1.00 81.81 112 ALA A N 1
ATOM 772 C CA . ALA A 1 130 ? -7.310 86.700 25.562 1.00 81.79 112 ALA A CA 1
ATOM 773 C C . ALA A 1 130 ? -8.023 85.416 25.114 1.00 82.19 112 ALA A C 1
ATOM 774 O O . ALA A 1 130 ? -7.567 84.313 25.429 1.00 81.68 112 ALA A O 1
ATOM 776 N N . CYS A 1 131 ? -9.115 85.577 24.360 1.00 82.56 113 CYS A N 1
ATOM 777 C CA . CYS A 1 131 ? -10.041 84.485 24.018 1.00 82.80 113 CYS A CA 1
ATOM 778 C C . CYS A 1 131 ? -9.933 83.962 22.578 1.00 82.89 113 CYS A C 1
ATOM 779 O O . CYS A 1 131 ? -9.925 82.752 22.343 1.00 82.57 113 CYS A O 1
ATOM 782 N N . ARG A 1 132 ? -9.864 84.879 21.616 1.00 83.52 114 ARG A N 1
ATOM 783 C CA . ARG A 1 132 ? -9.812 84.512 20.194 1.00 83.88 114 ARG A CA 1
ATOM 784 C C . ARG A 1 132 ? -8.563 83.694 19.790 1.00 84.03 114 ARG A C 1
ATOM 785 O O . ARG A 1 132 ? -8.266 83.552 18.598 1.00 84.64 114 ARG A O 1
ATOM 787 N N . LYS A 1 133 ? -7.848 83.162 20.780 1.00 83.37 115 LYS A N 1
ATOM 788 C CA . LYS A 1 133 ? -6.580 82.498 20.548 1.00 82.80 115 LYS A CA 1
ATOM 789 C C . LYS A 1 133 ? -6.486 81.265 21.442 1.00 82.62 115 LYS A C 1
ATOM 790 O O . LYS A 1 133 ? -6.027 80.218 20.991 1.00 82.49 115 LYS A O 1
ATOM 792 N N . ILE A 1 134 ? -6.932 81.390 22.698 1.00 82.17 116 ILE A N 1
ATOM 793 C CA . ILE A 1 134 ? -7.190 80.225 23.552 1.00 81.75 116 ILE A CA 1
ATOM 794 C C . ILE A 1 134 ? -8.197 79.316 22.846 1.00 81.61 116 ILE A C 1
ATOM 795 O O . ILE A 1 134 ? -8.067 78.095 22.874 1.00 81.84 116 ILE A O 1
ATOM 800 N N . ALA A 1 135 ? -9.187 79.921 22.199 1.00 81.29 117 ALA A N 1
ATOM 801 C CA . ALA A 1 135 ? -10.114 79.177 21.372 1.00 81.05 117 ALA A CA 1
ATOM 802 C C . ALA A 1 135 ? -9.411 78.494 20.198 1.00 80.99 117 ALA A C 1
ATOM 803 O O . ALA A 1 135 ? -9.766 77.378 19.843 1.00 81.34 117 ALA A O 1
ATOM 805 N N . GLU A 1 136 ? -8.419 79.156 19.606 1.00 80.89 118 GLU A N 1
ATOM 806 C CA . GLU A 1 136 ? -7.599 78.545 18.559 1.00 81.03 118 GLU A CA 1
ATOM 807 C C . GLU A 1 136 ? -6.796 77.379 19.154 1.00 81.44 118 GLU A C 1
ATOM 808 O O . GLU A 1 136 ? -6.742 76.290 18.583 1.00 81.85 118 GLU A O 1
ATOM 809 N N . THR A 1 137 ? -6.181 77.594 20.312 1.00 81.12 119 THR A N 1
ATOM 810 C CA . THR A 1 137 ? -5.423 76.517 20.933 1.00 81.12 119 THR A CA 1
ATOM 811 C C . THR A 1 137 ? -6.375 75.358 21.289 1.00 81.19 119 THR A C 1
ATOM 812 O O . THR A 1 137 ? -6.100 74.217 20.935 1.00 81.19 119 THR A O 1
ATOM 816 N N . PHE A 1 138 ? -7.501 75.669 21.938 1.00 80.65 120 PHE A N 1
ATOM 817 C CA . PHE A 1 138 ? -8.524 74.682 22.234 1.00 80.08 120 PHE A CA 1
ATOM 818 C C . PHE A 1 138 ? -8.964 73.955 20.965 1.00 80.12 120 PHE A C 1
ATOM 819 O O . PHE A 1 138 ? -9.056 72.731 20.955 1.00 80.16 120 PHE A O 1
ATOM 827 N N . ILE A 1 139 ? -9.230 74.708 19.896 1.00 79.95 121 ILE A N 1
ATOM 828 C CA . ILE A 1 139 ? -9.679 74.133 18.627 1.00 79.61 121 ILE A CA 1
ATOM 829 C C . ILE A 1 139 ? -8.565 73.355 17.917 1.00 79.44 121 ILE A C 1
ATOM 830 O O . ILE A 1 139 ? -8.824 72.370 17.224 1.00 79.56 121 ILE A O 1
ATOM 835 N N . ALA A 1 140 ? -7.327 73.792 18.094 1.00 79.01 122 ALA A N 1
ATOM 836 C CA . ALA A 1 140 ? -6.204 73.023 17.599 1.00 79.08 122 ALA A CA 1
ATOM 837 C C . ALA A 1 140 ? -5.988 71.803 18.500 1.00 79.10 122 ALA A C 1
ATOM 838 O O . ALA A 1 140 ? -5.670 70.709 18.017 1.00 79.30 122 ALA A O 1
ATOM 840 N N . ASP A 1 141 ? -6.172 72.000 19.810 1.00 79.01 123 ASP A N 1
ATOM 841 C CA . ASP A 1 141 ? -6.009 70.934 20.821 1.00 78.36 123 ASP A CA 1
ATOM 842 C C . ASP A 1 141 ? -7.100 69.899 20.648 1.00 77.83 123 ASP A C 1
ATOM 843 O O . ASP A 1 141 ? -6.886 68.710 20.849 1.00 77.92 123 ASP A O 1
ATOM 848 N N . GLU A 1 142 ? -8.284 70.379 20.287 1.00 77.27 124 GLU A N 1
ATOM 849 C CA . GLU A 1 142 ? -9.492 69.600 20.425 1.00 76.90 124 GLU A CA 1
ATOM 850 C C . GLU A 1 142 ? -9.678 69.327 21.917 1.00 75.69 124 GLU A C 1
ATOM 851 O O . GLU A 1 142 ? -10.205 68.291 22.319 1.00 75.89 124 GLU A O 1
ATOM 857 N N . GLY A 1 143 ? -9.262 70.288 22.737 1.00 74.61 125 GLY A N 1
ATOM 858 C CA . GLY A 1 143 ? -9.384 70.175 24.183 1.00 73.59 125 GLY A CA 1
ATOM 859 C C . GLY A 1 143 ? -8.447 71.070 24.974 1.00 72.86 125 GLY A C 1
ATOM 860 O O . GLY A 1 143 ? -8.239 72.228 24.606 1.00 72.46 125 GLY A O 1
ATOM 861 N N . PHE A 1 144 ? -7.896 70.540 26.065 1.00 71.86 126 PHE A N 1
ATOM 862 C CA . PHE A 1 144 ? -7.139 71.348 27.015 1.00 71.90 126 PHE A CA 1
ATOM 863 C C . PHE A 1 144 ? -5.700 70.907 27.138 1.00 72.46 126 PHE A C 1
ATOM 864 O O . PHE A 1 144 ? -5.047 71.221 28.138 1.00 72.26 126 PHE A O 1
ATOM 872 N N . SER A 1 145 ? -5.207 70.171 26.149 1.00 73.25 127 SER A N 1
ATOM 873 C CA . SER A 1 145 ? -3.868 69.587 26.233 1.00 74.02 127 SER A CA 1
ATOM 874 C C . SER A 1 145 ? -2.771 70.615 26.556 1.00 73.82 127 SER A C 1
ATOM 875 O O . SER A 1 145 ? -1.796 70.276 27.235 1.00 74.03 127 SER A O 1
ATOM 878 N N . SER A 1 146 ? -2.937 71.861 26.094 1.00 73.53 128 SER A N 1
ATOM 879 C CA . SER A 1 146 ? -1.958 72.938 26.370 1.00 73.14 128 SER A CA 1
ATOM 880 C C . SER A 1 146 ? -2.129 73.535 27.763 1.00 72.66 128 SER A C 1
ATOM 881 O O . SER A 1 146 ? -1.240 74.221 28.252 1.00 72.61 128 SER A O 1
ATOM 884 N N . VAL A 1 147 ? -3.270 73.272 28.396 1.00 72.32 129 VAL A N 1
ATOM 885 C CA . VAL A 1 147 ? -3.558 73.793 29.743 1.00 72.00 129 VAL A CA 1
ATOM 886 C C . VAL A 1 147 ? -2.910 72.942 30.873 1.00 71.36 129 VAL A C 1
ATOM 887 O O . VAL A 1 147 ? -3.307 71.787 31.126 1.00 71.33 129 VAL A O 1
ATOM 891 N N . ARG A 1 148 ? -1.918 73.545 31.527 1.00 70.07 130 ARG A N 1
ATOM 892 C CA . ARG A 1 148 ? -1.102 72.933 32.587 1.00 69.28 130 ARG A CA 1
ATOM 893 C C . ARG A 1 148 ? -1.867 72.623 33.872 1.00 68.61 130 ARG A C 1
ATOM 894 O O . ARG A 1 148 ? -1.357 71.935 34.732 1.00 68.39 130 ARG A O 1
ATOM 897 N N . ILE A 1 149 ? -3.067 73.171 34.015 1.00 68.55 131 ILE A N 1
ATOM 898 C CA . ILE A 1 149 ? -3.935 72.899 35.167 1.00 68.21 131 ILE A CA 1
ATOM 899 C C . ILE A 1 149 ? -4.205 71.390 35.315 1.00 67.59 131 ILE A C 1
ATOM 900 O O . ILE A 1 149 ? -4.192 70.872 36.410 1.00 68.05 131 ILE A O 1
ATOM 905 N N . TRP A 1 150 ? -4.470 70.703 34.210 1.00 66.98 132 TRP A N 1
ATOM 906 C CA . TRP A 1 150 ? -4.730 69.258 34.227 1.00 66.65 132 TRP A CA 1
ATOM 907 C C . TRP A 1 150 ? -3.677 68.519 33.407 1.00 66.06 132 TRP A C 1
ATOM 908 O O . TRP A 1 150 ? -2.968 69.130 32.594 1.00 66.10 132 TRP A O 1
ATOM 919 N N . ALA A 1 151 ? -3.573 67.212 33.640 1.00 65.09 133 ALA A N 1
ATOM 920 C CA . ALA A 1 151 ? -2.626 66.364 32.901 1.00 64.44 133 ALA A CA 1
ATOM 921 C C . ALA A 1 151 ? -3.264 64.979 32.693 1.00 64.90 133 ALA A C 1
ATOM 922 O O . ALA A 1 151 ? -4.102 64.536 33.525 1.00 65.61 133 ALA A O 1
ATOM 924 N N . GLY A 1 152 ? -2.914 64.324 31.587 1.00 63.52 134 GLY A N 1
ATOM 925 C CA . GLY A 1 152 ? -3.374 62.975 31.371 1.00 64.40 134 GLY A CA 1
ATOM 926 C C . GLY A 1 152 ? -4.781 62.872 30.800 1.00 65.23 134 GLY A C 1
ATOM 927 O O . GLY A 1 152 ? -5.302 61.764 30.597 1.00 64.53 134 GLY A O 1
ATOM 928 N N . GLU A 1 153 ? -5.406 64.014 30.532 1.00 65.56 135 GLU A N 1
ATOM 929 C CA . GLU A 1 153 ? -6.789 63.998 30.063 1.00 66.30 135 GLU A CA 1
ATOM 930 C C . GLU A 1 153 ? -6.984 63.791 28.558 1.00 67.04 135 GLU A C 1
ATOM 931 O O . GLU A 1 153 ? -8.112 63.562 28.105 1.00 67.86 135 GLU A O 1
ATOM 937 N N . GLY A 1 154 ? -5.891 63.807 27.794 1.00 67.35 136 GLY A N 1
ATOM 938 C CA . GLY A 1 154 ? -5.960 63.829 26.325 1.00 66.99 136 GLY A CA 1
ATOM 939 C C . GLY A 1 154 ? -6.896 64.920 25.806 1.00 67.68 136 GLY A C 1
ATOM 940 O O . GLY A 1 154 ? -7.234 65.861 26.521 1.00 67.36 136 GLY A O 1
ATOM 941 N N . SER A 1 155 ? -7.332 64.789 24.560 1.00 68.66 137 SER A N 1
ATOM 942 C CA . SER A 1 155 ? -8.359 65.676 24.020 1.00 69.60 137 SER A CA 1
ATOM 943 C C . SER A 1 155 ? -9.750 65.184 24.440 1.00 70.28 137 SER A C 1
ATOM 944 O O . SER A 1 155 ? -9.930 64.016 24.853 1.00 69.95 137 SER A O 1
ATOM 947 N N . TRP A 1 156 ? -10.727 66.078 24.291 1.00 70.47 138 TRP A N 1
ATOM 948 C CA . TRP A 1 156 ? -12.129 65.792 24.527 1.00 70.20 138 TRP A CA 1
ATOM 949 C C . TRP A 1 156 ? -12.603 64.471 23.900 1.00 70.53 138 TRP A C 1
ATOM 950 O O . TRP A 1 156 ? -13.131 63.632 24.629 1.00 70.83 138 TRP A O 1
ATOM 961 N N . PRO A 1 157 ? -12.431 64.268 22.568 1.00 70.37 139 PRO A N 1
ATOM 962 C CA . PRO A 1 157 ? -12.872 62.974 21.994 1.00 69.75 139 PRO A CA 1
ATOM 963 C C . PRO A 1 157 ? -12.028 61.761 22.385 1.00 69.54 139 PRO A C 1
ATOM 964 O O . PRO A 1 157 ? -12.588 60.678 22.606 1.00 70.00 139 PRO A O 1
ATOM 968 N N . GLU A 1 158 ? -10.702 61.903 22.448 1.00 68.99 140 GLU A N 1
ATOM 969 C CA . GLU A 1 158 ? -9.866 60.798 22.943 1.00 68.38 140 GLU A CA 1
ATOM 970 C C . GLU A 1 158 ? -10.358 60.376 24.323 1.00 67.95 140 GLU A C 1
ATOM 971 O O . GLU A 1 158 ? -10.426 59.175 24.611 1.00 68.24 140 GLU A O 1
ATOM 977 N N . ASN A 1 159 ? -10.726 61.354 25.160 1.00 67.74 141 ASN A N 1
ATOM 978 C CA . ASN A 1 159 ? -11.226 61.075 26.511 1.00 67.98 141 ASN A CA 1
ATOM 979 C C . ASN A 1 159 ? -12.562 60.301 26.521 1.00 68.34 141 ASN A C 1
ATOM 980 O O . ASN A 1 159 ? -12.656 59.253 27.180 1.00 68.51 141 ASN A O 1
ATOM 985 N N . ILE A 1 160 ? -13.560 60.803 25.788 1.00 68.12 142 ILE A N 1
ATOM 986 C CA . ILE A 1 160 ? -14.864 60.169 25.627 1.00 69.12 142 ILE A CA 1
ATOM 987 C C . ILE A 1 160 ? -14.753 58.748 25.041 1.00 69.91 142 ILE A C 1
ATOM 988 O O . ILE A 1 160 ? -15.319 57.790 25.583 1.00 69.89 142 ILE A O 1
ATOM 993 N N . ARG A 1 161 ? -14.069 58.625 23.905 1.00 69.74 143 ARG A N 1
ATOM 994 C CA . ARG A 1 161 ? -13.772 57.321 23.378 1.00 70.14 143 ARG A CA 1
ATOM 995 C C . ARG A 1 161 ? -13.214 56.380 24.460 1.00 69.88 143 ARG A C 1
ATOM 996 O O . ARG A 1 161 ? -13.834 55.359 24.767 1.00 70.30 143 ARG A O 1
ATOM 1004 N N . SER A 1 162 ? -12.071 56.725 25.041 1.00 69.15 144 SER A N 1
ATOM 1005 C CA . SER A 1 162 ? -11.420 55.826 25.994 1.00 69.30 144 SER A CA 1
ATOM 1006 C C . SER A 1 162 ? -12.377 55.313 27.044 1.00 68.76 144 SER A C 1
ATOM 1007 O O . SER A 1 162 ? -12.220 54.220 27.504 1.00 69.11 144 SER A O 1
ATOM 1010 N N . TRP A 1 163 ? -13.352 56.121 27.443 1.00 69.06 145 TRP A N 1
ATOM 1011 C CA . TRP A 1 163 ? -14.275 55.741 28.508 1.00 69.27 145 TRP A CA 1
ATOM 1012 C C . TRP A 1 163 ? -15.583 55.171 28.014 1.00 69.71 145 TRP A C 1
ATOM 1013 O O . TRP A 1 163 ? -16.373 54.683 28.813 1.00 69.85 145 TRP A O 1
ATOM 1024 N N . THR A 1 164 ? -15.835 55.244 26.709 1.00 70.14 146 THR A N 1
ATOM 1025 C CA . THR A 1 164 ? -17.085 54.733 26.174 1.00 70.62 146 THR A CA 1
ATOM 1026 C C . THR A 1 164 ? -16.849 53.607 25.181 1.00 70.83 146 THR A C 1
ATOM 1027 O O . THR A 1 164 ? -16.865 52.436 25.561 1.00 71.07 146 THR A O 1
ATOM 1031 N N . ASP A 1 165 ? -16.630 53.953 23.914 1.00 70.51 147 ASP A N 1
ATOM 1032 C CA . ASP A 1 165 ? -16.602 52.931 22.867 1.00 70.25 147 ASP A CA 1
ATOM 1033 C C . ASP A 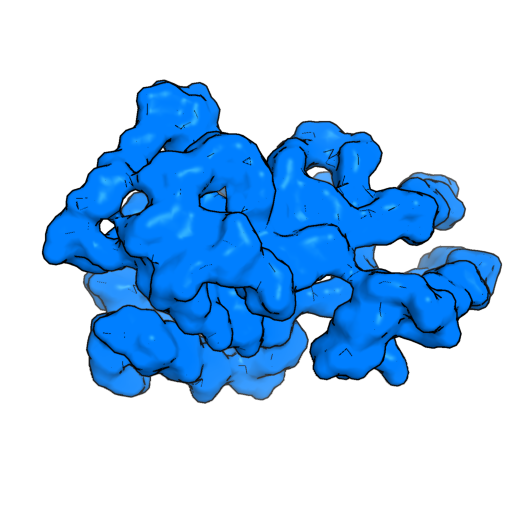1 165 ? -15.314 52.100 22.897 1.00 70.04 147 ASP A C 1
ATOM 1034 O O . ASP A 1 165 ? -15.322 50.942 22.510 1.00 69.86 147 ASP A O 1
ATOM 1039 N N . SER A 1 166 ? -14.209 52.671 23.367 1.00 69.27 148 SER A N 1
ATOM 1040 C CA . SER A 1 166 ? -12.978 51.896 23.352 1.00 68.52 148 SER A CA 1
ATOM 1041 C C . SER A 1 166 ? -12.676 51.368 24.730 1.00 68.34 148 SER A C 1
ATOM 1042 O O . SER A 1 166 ? -11.587 50.863 24.959 1.00 68.38 148 SER A O 1
ATOM 1045 N N . VAL A 1 167 ? -13.668 51.436 25.623 1.00 68.23 149 VAL A N 1
ATOM 1046 C CA . VAL A 1 167 ? -13.462 51.185 27.049 1.00 68.36 149 VAL A CA 1
ATOM 1047 C C . VAL A 1 167 ? -12.896 49.832 27.464 1.00 68.83 149 VAL A C 1
ATOM 1048 O O . VAL A 1 167 ? -12.142 49.745 28.456 1.00 70.21 149 VAL A O 1
ATOM 1052 N N . HIS A 1 168 ? -13.265 48.790 26.737 1.00 68.43 150 HIS A N 1
ATOM 1053 C CA . HIS A 1 168 ? -12.879 47.401 27.045 1.00 68.53 150 HIS A CA 1
ATOM 1054 C C . HIS A 1 168 ? -11.423 47.113 26.710 1.00 68.68 150 HIS A C 1
ATOM 1055 O O . HIS A 1 168 ? -10.867 46.095 27.125 1.00 68.77 150 HIS A O 1
ATOM 1062 N N . GLU A 1 169 ? -10.829 48.024 25.942 1.00 69.16 151 GLU A N 1
ATOM 1063 C CA . GLU A 1 169 ? -9.420 48.001 25.637 1.00 69.54 151 GLU A CA 1
ATOM 1064 C C . GLU A 1 169 ? -8.633 48.243 26.930 1.00 69.84 151 GLU A C 1
ATOM 1065 O O . GLU A 1 169 ? -7.522 47.722 27.092 1.00 69.52 151 GLU A O 1
ATOM 1067 N N . SER A 1 170 ? -9.198 49.023 27.861 1.00 70.14 152 SER A N 1
ATOM 1068 C CA . SER A 1 170 ? -8.546 49.151 29.181 1.00 70.25 152 SER A CA 1
ATOM 1069 C C . SER A 1 170 ? -9.340 48.680 30.417 1.00 69.94 152 SER A C 1
ATOM 1070 O O . SER A 1 170 ? -8.728 48.386 31.446 1.00 69.45 152 SER A O 1
ATOM 1073 N N . PHE A 1 171 ? -10.667 48.545 30.293 1.00 69.75 153 PHE A N 1
ATOM 1074 C CA . PHE A 1 171 ? -11.483 47.873 31.332 1.00 69.84 153 PHE A CA 1
ATOM 1075 C C . PHE A 1 171 ? -12.474 46.842 30.769 1.00 70.14 153 PHE A C 1
ATOM 1076 O O . PHE A 1 171 ? -13.655 47.148 30.587 1.00 70.74 153 PHE A O 1
ATOM 1084 N N . PRO A 1 172 ? -12.013 45.603 30.527 1.00 70.23 154 PRO A N 1
ATOM 1085 C CA . PRO A 1 172 ? -12.834 44.659 29.738 1.00 70.27 154 PRO A CA 1
ATOM 1086 C C . PRO A 1 172 ? -14.077 44.132 30.466 1.00 70.72 154 PRO A C 1
ATOM 1087 O O . PRO A 1 172 ? -14.970 43.588 29.821 1.00 70.83 154 PRO A O 1
ATOM 1091 N N . ASN A 1 173 ? -14.150 44.279 31.790 1.00 71.10 155 ASN A N 1
ATOM 1092 C CA . ASN A 1 173 ? -15.331 43.790 32.522 1.00 70.72 155 ASN A CA 1
ATOM 1093 C C . ASN A 1 173 ? -16.400 44.878 32.700 1.00 70.62 155 ASN A C 1
ATOM 1094 O O . ASN A 1 173 ? -17.480 44.615 33.257 1.00 71.28 155 ASN A O 1
ATOM 1099 N N . ALA A 1 174 ? -16.128 46.067 32.172 1.00 69.09 156 ALA A N 1
ATOM 1100 C CA . ALA A 1 174 ? -16.934 47.230 32.516 1.00 68.83 156 ALA A CA 1
ATOM 1101 C C . ALA A 1 174 ? -18.124 47.560 31.599 1.00 68.25 156 ALA A C 1
ATOM 1102 O O . ALA A 1 174 ? -17.992 47.577 30.374 1.00 67.25 156 ALA A O 1
ATOM 1104 N N . ALA A 1 175 ? -19.261 47.862 32.234 1.00 68.23 157 ALA A N 1
ATOM 1105 C CA . ALA A 1 175 ? -20.391 48.528 31.591 1.00 68.75 157 ALA A CA 1
ATOM 1106 C C . ALA A 1 175 ? -20.364 50.052 31.839 1.00 69.55 157 ALA A C 1
ATOM 1107 O O . ALA A 1 175 ? -19.924 50.516 32.877 1.00 70.10 157 ALA A O 1
ATOM 1109 N N . VAL A 1 176 ? -20.872 50.823 30.884 1.00 69.88 158 VAL A N 1
ATOM 1110 C CA . VAL A 1 176 ? -20.755 52.255 30.939 1.00 70.12 158 VAL A CA 1
ATOM 1111 C C . VAL A 1 176 ? -22.127 52.893 30.773 1.00 70.53 158 VAL A C 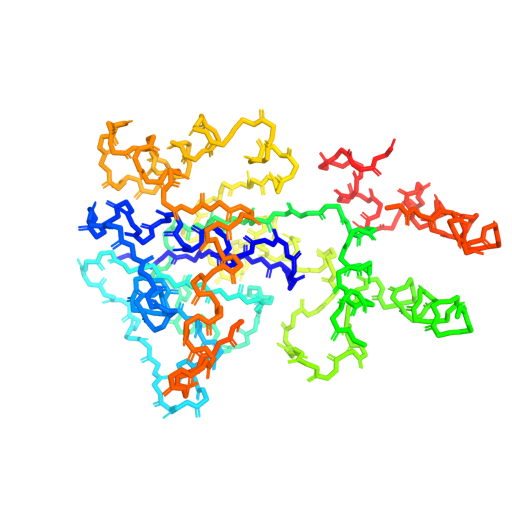1
ATOM 1112 O O . VAL A 1 176 ? -22.946 52.430 29.959 1.00 70.13 158 VAL A O 1
ATOM 1116 N N . LEU A 1 177 ? -22.358 53.956 31.543 1.00 70.47 159 LEU A N 1
ATOM 1117 C CA . LEU A 1 177 ? -23.521 54.809 31.368 1.00 70.77 159 LEU A CA 1
ATOM 1118 C C . LEU A 1 177 ? -23.047 56.230 31.150 1.00 71.13 159 LEU A C 1
ATOM 1119 O O . LEU A 1 177 ? -22.346 56.787 31.996 1.00 71.29 159 LEU A O 1
ATOM 1124 N N . ALA A 1 178 ? -23.403 56.820 30.017 1.00 71.52 160 ALA A N 1
ATOM 1125 C CA . ALA A 1 178 ? -23.006 58.202 29.756 1.00 72.00 160 ALA A CA 1
ATOM 1126 C C . ALA A 1 178 ? -24.095 59.164 30.212 1.00 72.69 160 ALA A C 1
ATOM 1127 O O . ALA A 1 178 ? -25.271 58.881 30.041 1.00 72.76 160 ALA A O 1
ATOM 1129 N N . VAL A 1 179 ? -23.722 60.293 30.809 1.00 73.53 161 VAL A N 1
ATOM 1130 C CA . VAL A 1 179 ? -24.720 61.337 31.076 1.00 74.53 161 VAL A CA 1
ATOM 1131 C C . VAL A 1 179 ? -24.221 62.741 30.732 1.00 74.93 161 VAL A C 1
ATOM 1132 O O . VAL A 1 179 ? -23.056 63.085 30.967 1.00 75.23 161 VAL A O 1
ATOM 1136 N N . ARG A 1 180 ? -25.108 63.547 30.161 1.00 75.50 162 ARG A N 1
ATOM 1137 C CA . ARG A 1 180 ? -24.740 64.903 29.764 1.00 75.99 162 ARG A CA 1
ATOM 1138 C C . ARG A 1 180 ? -25.077 65.915 30.844 1.00 76.27 162 ARG A C 1
ATOM 1139 O O . ARG A 1 180 ? -26.192 65.937 31.369 1.00 76.16 162 ARG A O 1
ATOM 1147 N N . TYR A 1 181 ? -24.082 66.720 31.205 1.00 76.60 163 TYR A N 1
ATOM 1148 C CA . TYR A 1 181 ? -24.302 67.931 31.968 1.00 76.64 163 TYR A CA 1
ATOM 1149 C C . TYR A 1 181 ? -25.635 68.610 31.559 1.00 77.22 163 TYR A C 1
ATOM 1150 O O . TYR A 1 181 ? -26.486 68.916 32.411 1.00 77.58 163 TYR A O 1
ATOM 1159 N N . GLU A 1 182 ? -25.828 68.803 30.254 1.00 77.25 164 GLU A N 1
ATOM 1160 C CA . GLU A 1 182 ? -27.055 69.419 29.710 1.00 77.73 164 GLU A CA 1
ATOM 1161 C C . GLU A 1 182 ? -28.364 68.752 30.147 1.00 77.74 164 GLU A C 1
ATOM 1162 O O . GLU A 1 182 ? -29.376 69.432 30.310 1.00 77.97 164 GLU A O 1
ATOM 1168 N N . ASP A 1 183 ? -28.340 67.428 30.313 1.00 77.92 165 ASP A N 1
ATOM 1169 C CA . ASP A 1 183 ? -29.508 66.658 30.756 1.00 77.99 165 ASP A CA 1
ATOM 1170 C C . ASP A 1 183 ? -29.703 66.666 32.267 1.00 78.13 165 ASP A C 1
ATOM 1171 O O . ASP A 1 183 ? -30.830 66.656 32.756 1.00 78.41 165 ASP A O 1
ATOM 1176 N N . LEU A 1 184 ? -28.597 66.707 32.999 1.00 78.53 166 LEU A N 1
ATOM 1177 C CA . LEU A 1 184 ? -28.630 66.813 34.440 1.00 78.57 166 LEU A CA 1
ATOM 1178 C C . LEU A 1 184 ? -29.175 68.163 34.869 1.00 79.03 166 LEU A C 1
ATOM 1179 O O . LEU A 1 184 ? -29.831 68.245 35.891 1.00 79.12 166 LEU A O 1
ATOM 1184 N N . ARG A 1 185 ? -28.904 69.220 34.102 1.00 79.47 167 ARG A N 1
ATOM 1185 C CA . ARG A 1 185 ? -29.441 70.550 34.431 1.00 79.88 167 ARG A CA 1
ATOM 1186 C C . ARG A 1 185 ? -30.945 70.735 34.139 1.00 80.26 167 ARG A C 1
ATOM 1187 O O . ARG A 1 185 ? -31.641 71.417 34.906 1.00 80.48 167 ARG A O 1
ATOM 1191 N N . LYS A 1 186 ? -31.444 70.141 33.048 1.00 80.45 168 LYS A N 1
ATOM 1192 C CA . LYS A 1 186 ? -32.855 70.307 32.663 1.00 80.63 168 LYS A CA 1
ATOM 1193 C C . LYS A 1 186 ? -33.797 69.383 33.447 1.00 80.69 168 LYS A C 1
ATOM 1194 O O . LYS A 1 186 ? -34.996 69.649 33.538 1.00 80.83 168 LYS A O 1
ATOM 1196 N N . ASP A 1 187 ? -33.254 68.296 33.994 1.00 80.64 169 ASP A N 1
ATOM 1197 C CA . ASP A 1 187 ? -33.994 67.411 34.905 1.00 80.53 169 ASP A CA 1
ATOM 1198 C C . ASP A 1 187 ? -33.008 66.761 35.877 1.00 80.44 169 ASP A C 1
ATOM 1199 O O . ASP A 1 187 ? -32.556 65.642 35.645 1.00 80.44 169 ASP A O 1
ATOM 1201 N N . PRO A 1 188 ? -32.645 67.476 36.954 1.00 80.29 170 PRO A N 1
ATOM 1202 C CA . PRO A 1 188 ? -31.684 66.930 37.908 1.00 80.33 170 PRO A CA 1
ATOM 1203 C C . PRO A 1 188 ? -32.127 65.654 38.628 1.00 80.46 170 PRO A C 1
ATOM 1204 O O . PRO A 1 188 ? -31.303 64.756 38.825 1.00 80.65 170 PRO A O 1
ATOM 1208 N N . GLU A 1 189 ? -33.400 65.565 39.010 1.00 80.39 171 GLU A N 1
ATOM 1209 C CA . GLU A 1 189 ? -33.873 64.420 39.789 1.00 80.31 171 GLU A CA 1
ATOM 1210 C C . GLU A 1 189 ? -33.740 63.134 38.987 1.00 80.48 171 GLU A C 1
ATOM 1211 O O . GLU A 1 189 ? -32.932 62.272 39.330 1.00 80.70 171 GLU A O 1
ATOM 1214 N N . GLY A 1 190 ? -34.506 63.034 37.902 1.00 80.71 172 GLY A N 1
ATOM 1215 C CA . GLY A 1 190 ? -34.540 61.836 37.053 1.00 80.66 172 GLY A CA 1
ATOM 1216 C C . GLY A 1 190 ? -33.191 61.439 36.485 1.00 80.64 172 GLY A C 1
ATOM 1217 O O . GLY A 1 190 ? -32.813 60.266 36.496 1.00 80.72 172 GLY A O 1
ATOM 1218 N N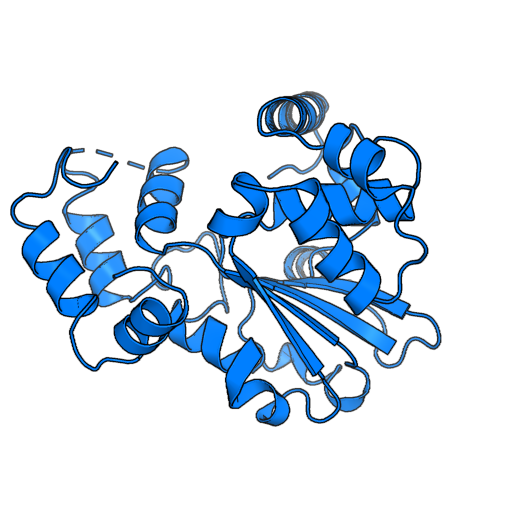 . GLU A 1 191 ? -32.448 62.420 35.998 1.00 80.49 173 GLU A N 1
ATOM 1219 C CA . GLU A 1 191 ? -31.143 62.133 35.437 1.00 80.70 173 GLU A CA 1
ATOM 1220 C C . GLU A 1 191 ? -30.153 61.564 36.460 1.00 80.35 173 GLU A C 1
ATOM 1221 O O . GLU A 1 191 ? -29.240 60.821 36.095 1.00 79.72 173 GLU A O 1
ATOM 1227 N N . LEU A 1 192 ? -30.353 61.902 37.731 1.00 80.12 174 LEU A N 1
ATOM 1228 C CA . LEU A 1 192 ? -29.506 61.384 38.791 1.00 80.17 174 LEU A CA 1
ATOM 1229 C C . LEU A 1 192 ? -29.892 59.964 39.135 1.00 80.06 174 LEU A C 1
ATOM 1230 O O . LEU A 1 192 ? -29.033 59.083 39.196 1.00 80.00 174 LEU A O 1
ATOM 1235 N N . TRP A 1 193 ? -31.181 59.737 39.364 1.00 79.88 175 TRP A N 1
ATOM 1236 C CA . TRP A 1 193 ? -31.630 58.411 39.732 1.00 79.80 175 TRP A CA 1
ATOM 1237 C C . TRP A 1 193 ? -30.998 57.389 38.801 1.00 79.85 175 TRP A C 1
ATOM 1238 O O . TRP A 1 193 ? -30.540 56.340 39.251 1.00 80.16 175 TRP A O 1
ATOM 1249 N N . LYS A 1 194 ? -30.955 57.711 37.510 1.00 79.45 176 LYS A N 1
ATOM 1250 C CA . LYS A 1 194 ? -30.337 56.825 36.533 1.00 79.21 176 LYS A CA 1
ATOM 1251 C C . LYS A 1 194 ? -28.898 56.451 36.922 1.00 78.95 176 LYS A C 1
ATOM 1252 O O . LYS A 1 194 ? -28.549 55.272 36.889 1.00 78.94 176 LYS A O 1
ATOM 1258 N N . VAL A 1 195 ? -28.086 57.435 37.318 1.00 78.61 177 VAL A N 1
ATOM 1259 C CA . VAL A 1 195 ? -26.715 57.159 37.808 1.00 78.40 177 VAL A CA 1
ATOM 1260 C C . VAL A 1 195 ? -26.780 56.294 39.059 1.00 78.39 177 VAL A C 1
ATOM 1261 O O . VAL A 1 195 ? -26.064 55.295 39.172 1.00 78.32 177 VAL A O 1
ATOM 1265 N N . VAL A 1 196 ? -27.653 56.684 39.988 1.00 78.40 178 VAL A N 1
ATOM 1266 C CA . VAL A 1 196 ? -27.850 55.937 41.232 1.00 78.36 178 VAL A CA 1
ATOM 1267 C C . VAL A 1 196 ? -28.220 54.496 40.944 1.00 78.10 178 VAL A C 1
ATOM 1268 O O . VAL A 1 196 ? -27.491 53.588 41.333 1.00 78.40 178 VAL A O 1
ATOM 1272 N N . ASP A 1 197 ? -29.338 54.296 40.251 1.00 77.91 179 ASP A N 1
ATOM 1273 C CA . ASP A 1 197 ? -29.804 52.956 39.889 1.00 77.68 179 ASP A CA 1
ATOM 1274 C C . ASP A 1 197 ? -28.725 52.186 39.150 1.00 77.57 179 ASP A C 1
ATOM 1275 O O . ASP A 1 197 ? -28.451 51.025 39.468 1.00 77.44 179 ASP A O 1
ATOM 1280 N N . PHE A 1 198 ? -28.116 52.832 38.160 1.00 77.52 180 PHE A N 1
ATOM 1281 C CA . PHE A 1 198 ? -27.068 52.179 37.406 1.00 77.44 180 PHE A CA 1
ATOM 1282 C C . PHE A 1 198 ? -25.997 51.704 38.369 1.00 78.15 180 PHE A C 1
ATOM 1283 O O . PHE A 1 198 ? -25.602 50.544 38.322 1.00 78.66 180 PHE A O 1
ATOM 1291 N N . LEU A 1 199 ? -25.579 52.586 39.274 1.00 78.81 181 LEU A N 1
ATOM 1292 C CA . LEU A 1 199 ? -24.547 52.262 40.250 1.00 79.55 181 LEU A CA 1
ATOM 1293 C C . LEU A 1 199 ? -25.072 51.397 41.399 1.00 80.02 181 LEU A C 1
ATOM 1294 O O . LEU A 1 199 ? -24.343 51.141 42.362 1.00 80.42 181 LEU A O 1
ATOM 1299 N N . GLU A 1 200 ? -26.325 50.955 41.289 1.00 80.48 182 GLU A N 1
ATOM 1300 C CA . GLU A 1 200 ? -26.980 50.123 42.310 1.00 81.14 182 GLU A CA 1
ATOM 1301 C C . GLU A 1 200 ? -26.697 50.604 43.723 1.00 81.25 182 GLU A C 1
ATOM 1302 O O . GLU A 1 200 ? -26.287 49.830 44.586 1.00 80.96 182 GLU A O 1
ATOM 1308 N N . LEU A 1 201 ? -26.903 51.897 43.942 1.00 81.81 183 LEU A N 1
ATOM 1309 C CA . LEU A 1 201 ? -26.570 52.517 45.217 1.00 82.12 183 LEU A CA 1
ATOM 1310 C C . LEU A 1 201 ? -27.722 52.489 46.218 1.00 82.63 183 LEU A C 1
ATOM 1311 O O . LEU A 1 201 ? -27.540 52.847 47.381 1.00 82.55 183 LEU A O 1
ATOM 1316 N N . GLY A 1 202 ? -28.897 52.052 45.762 1.00 83.16 184 GLY A N 1
ATOM 1317 C CA . GLY A 1 202 ? -30.071 51.946 46.623 1.00 83.83 184 GLY A CA 1
ATOM 1318 C C . GLY A 1 202 ? -31.350 52.421 45.960 1.00 84.40 184 GLY A C 1
ATOM 1319 O O . GLY A 1 202 ? -31.455 52.440 44.727 1.00 84.38 184 GLY A O 1
ATOM 1320 N N . GLY A 1 203 ? -32.315 52.815 46.791 1.00 84.83 185 GLY A N 1
ATOM 1321 C CA . GLY A 1 203 ? -33.639 53.231 46.327 1.00 85.36 185 GLY A CA 1
ATOM 1322 C C . GLY A 1 203 ? -33.688 54.591 45.654 1.00 85.67 185 GLY A C 1
ATOM 1323 O O . GLY A 1 203 ? -32.726 55.361 45.707 1.00 85.81 185 GLY A O 1
ATOM 1324 N N . ARG A 1 204 ? -34.822 54.879 45.020 1.00 85.97 186 ARG A N 1
ATOM 1325 C CA . ARG A 1 204 ? -35.045 56.152 44.335 1.00 86.26 186 ARG A CA 1
ATOM 1326 C C . ARG A 1 204 ? -35.413 57.309 45.279 1.00 86.39 186 ARG A C 1
ATOM 1327 O O . ARG A 1 204 ? -35.656 58.436 44.835 1.00 86.35 186 ARG A O 1
ATOM 1335 N N . ASP A 1 205 ? -35.420 57.037 46.579 1.00 86.61 187 ASP A N 1
ATOM 1336 C CA . ASP A 1 205 ? -36.042 57.939 47.548 1.00 86.83 187 ASP A CA 1
ATOM 1337 C C . ASP A 1 205 ? -35.148 59.112 47.969 1.00 86.90 187 ASP A C 1
ATOM 1338 O O . ASP A 1 205 ? -35.592 60.262 47.981 1.00 86.96 187 ASP A O 1
ATOM 1343 N N . GLY A 1 206 ? -33.889 58.830 48.289 1.00 86.97 188 GLY A N 1
ATOM 1344 C CA . GLY A 1 206 ? -32.954 59.886 48.667 1.00 87.19 188 GLY A CA 1
ATOM 1345 C C . GLY A 1 206 ? -32.706 60.947 47.600 1.00 87.28 188 GLY A C 1
ATOM 1346 O O . GLY A 1 206 ? -32.324 62.079 47.927 1.00 87.60 188 GLY A O 1
ATOM 1347 N N . VAL A 1 207 ? -32.946 60.586 46.335 1.00 87.04 189 VAL A N 1
ATOM 1348 C CA . VAL A 1 207 ? -32.557 61.393 45.157 1.00 86.86 189 VAL A CA 1
ATOM 1349 C C . VAL A 1 207 ? -32.869 62.898 45.228 1.00 86.66 189 VAL A C 1
ATOM 1350 O O . VAL A 1 207 ? -31.990 63.713 44.964 1.00 86.75 189 VAL A O 1
ATOM 1354 N N . ALA A 1 208 ? -34.096 63.258 45.595 1.00 86.51 190 ALA A N 1
ATOM 1355 C CA . ALA A 1 208 ? -34.506 64.665 45.639 1.00 86.23 190 ALA A CA 1
ATOM 1356 C C . ALA A 1 208 ? -33.775 65.464 46.717 1.00 86.06 190 ALA A C 1
ATOM 1357 O O . ALA A 1 208 ? -33.289 66.558 46.449 1.00 85.82 190 ALA A O 1
ATOM 1359 N N . ASP A 1 209 ? -33.698 64.914 47.927 1.00 86.16 191 ASP A N 1
ATOM 1360 C CA . ASP A 1 209 ? -32.993 65.563 49.031 1.00 86.28 191 ASP A CA 1
ATOM 1361 C C . ASP A 1 209 ? -31.489 65.614 48.740 1.00 86.38 191 ASP A C 1
ATOM 1362 O O . ASP A 1 209 ? -30.784 66.522 49.191 1.00 86.20 191 ASP A O 1
ATOM 1364 N N . ALA A 1 210 ? -31.014 64.644 47.962 1.00 86.63 192 ALA A N 1
ATOM 1365 C CA . ALA A 1 210 ? -29.619 64.611 47.508 1.00 86.86 192 ALA A CA 1
ATOM 1366 C C . ALA A 1 210 ? -29.351 65.582 46.355 1.00 86.91 192 ALA A C 1
ATOM 1367 O O . ALA A 1 210 ? -28.286 66.203 46.295 1.00 87.10 192 ALA A O 1
ATOM 1369 N N . VAL A 1 211 ? -30.308 65.698 45.437 1.00 86.90 193 VAL A N 1
ATOM 1370 C CA . VAL A 1 211 ? -30.263 66.722 44.400 1.00 87.02 193 VAL A CA 1
ATOM 1371 C C . VAL A 1 211 ? -30.319 68.081 45.088 1.00 87.22 193 VAL A C 1
ATOM 1372 O O . VAL A 1 211 ? -29.713 69.040 44.626 1.00 86.93 193 VAL A O 1
ATOM 1376 N N . ALA A 1 212 ? -31.031 68.130 46.214 1.00 87.74 194 ALA A N 1
ATOM 1377 C CA . ALA A 1 212 ? -31.357 69.385 46.891 1.00 88.35 194 ALA A CA 1
ATOM 1378 C C . ALA A 1 212 ? -30.150 70.102 47.485 1.00 88.62 194 ALA A C 1
ATOM 1379 O O . ALA A 1 212 ? -29.965 71.290 47.239 1.00 88.69 194 ALA A O 1
ATOM 1381 N N . ASN A 1 213 ? -29.325 69.391 48.249 1.00 89.15 195 ASN A N 1
ATOM 1382 C CA . ASN A 1 213 ? -28.164 70.032 48.874 1.00 89.63 195 ASN A CA 1
ATOM 1383 C C . ASN A 1 213 ? -27.057 70.487 47.917 1.00 89.60 195 ASN A C 1
ATOM 1384 O O . ASN A 1 213 ? -26.204 71.306 48.291 1.00 89.39 195 ASN A O 1
ATOM 1389 N N . CYS A 1 214 ? -27.075 69.969 46.693 1.00 89.73 196 CYS A N 1
ATOM 1390 C CA . CYS A 1 214 ? -26.165 70.455 45.656 1.00 89.96 196 CYS A CA 1
ATOM 1391 C C . CYS A 1 214 ? -26.935 71.339 44.700 1.00 90.33 196 CYS A C 1
ATOM 1392 O O . CYS A 1 214 ? -28.000 70.964 44.226 1.00 90.84 196 CYS A O 1
ATOM 1395 N N . THR A 1 215 ? -26.405 72.526 44.438 1.00 90.71 197 THR A N 1
ATOM 1396 C CA . THR A 1 215 ? -27.139 73.552 43.717 1.00 90.91 197 THR A CA 1
ATOM 1397 C C . THR A 1 215 ? -26.137 74.532 43.162 1.00 91.22 197 THR A C 1
ATOM 1398 O O . THR A 1 215 ? -25.225 74.960 43.875 1.00 90.99 197 THR A O 1
ATOM 1402 N N . LEU A 1 216 ? -26.317 74.898 41.896 1.00 91.56 198 LEU A N 1
ATOM 1403 C CA . LEU A 1 216 ? -25.545 75.983 41.279 1.00 91.73 198 LEU A CA 1
ATOM 1404 C C . LEU A 1 216 ? -25.418 77.225 42.191 1.00 91.54 198 LEU A C 1
ATOM 1405 O O . LEU A 1 216 ? -24.697 78.177 41.856 1.00 91.98 198 LEU A O 1
ATOM 1407 N N . GLU A 1 217 ? -26.127 77.213 43.328 1.00 90.86 199 GLU A N 1
ATOM 1408 C CA . GLU A 1 217 ? -25.923 78.206 44.392 1.00 89.91 199 GLU A CA 1
ATOM 1409 C C . GLU A 1 217 ? -25.218 77.576 45.609 1.00 89.19 199 GLU A C 1
ATOM 1410 O O . GLU A 1 217 ? -24.143 78.032 46.011 1.00 89.13 199 GLU A O 1
ATOM 1412 N N . ARG A 1 218 ? -25.813 76.511 46.160 1.00 88.11 200 ARG A N 1
ATOM 1413 C CA . ARG A 1 218 ? -25.3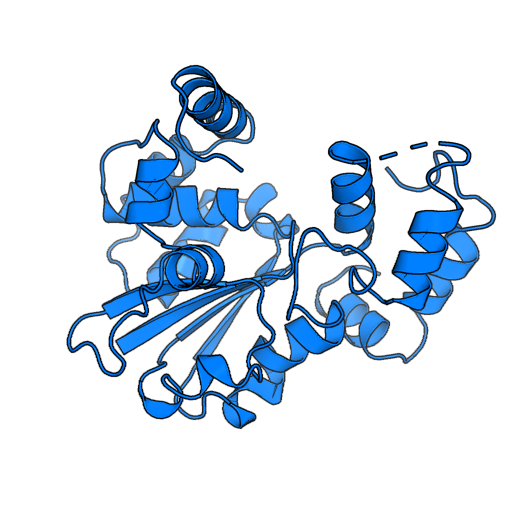19 75.846 47.381 1.00 86.85 200 ARG A CA 1
ATOM 1414 C C . ARG A 1 218 ? -23.917 75.251 47.192 1.00 85.91 200 ARG A C 1
ATOM 1415 O O . ARG A 1 218 ? -23.156 75.112 48.151 1.00 85.65 200 ARG A O 1
ATOM 1419 N N . MET A 1 219 ? -23.617 74.903 45.939 1.00 84.74 201 MET A N 1
ATOM 1420 C CA . MET A 1 219 ? -22.295 74.477 45.464 1.00 83.30 201 MET A CA 1
ATOM 1421 C C . MET A 1 219 ? -21.289 75.611 45.631 1.00 82.09 201 MET A C 1
ATOM 1422 O O . MET A 1 219 ? -20.277 75.460 46.310 1.00 82.15 201 MET A O 1
ATOM 1427 N N . ARG A 1 220 ? -21.593 76.746 45.008 1.00 80.84 202 ARG A N 1
ATOM 1428 C CA . ARG A 1 220 ? -20.820 77.985 45.111 1.00 79.67 202 ARG A CA 1
ATOM 1429 C C . ARG A 1 220 ? -20.534 78.369 46.586 1.00 78.79 202 ARG A C 1
ATOM 1430 O O . ARG A 1 220 ? -19.433 78.836 46.916 1.00 78.36 202 ARG A O 1
ATOM 1434 N N . GLU A 1 221 ? -21.529 78.154 47.453 1.00 77.51 203 GLU A N 1
ATOM 1435 C CA . GLU A 1 221 ? -21.406 78.382 48.889 1.00 76.19 203 GLU A CA 1
ATOM 1436 C C . GLU A 1 221 ? -20.464 77.399 49.589 1.00 75.38 203 GLU A C 1
ATOM 1437 O O . GLU A 1 221 ? -19.604 77.807 50.384 1.00 74.98 203 GLU A O 1
ATOM 1438 N N . MET A 1 222 ? -20.630 76.107 49.296 1.00 74.67 204 MET A N 1
ATOM 1439 C CA . MET A 1 222 ? -19.778 75.062 49.871 1.00 73.68 204 MET A CA 1
ATOM 1440 C C . MET A 1 222 ? -18.323 75.339 49.547 1.00 73.35 204 MET A C 1
ATOM 1441 O O . MET A 1 222 ? -17.447 75.234 50.419 1.00 72.49 204 MET A O 1
ATOM 1443 N N . GLU A 1 223 ? -18.077 75.718 48.293 1.00 73.16 205 GLU A N 1
ATOM 1444 C CA . GLU A 1 223 ? -16.727 76.047 47.854 1.00 72.93 205 GLU A CA 1
ATOM 1445 C C . GLU A 1 223 ? -16.199 77.143 48.697 1.00 71.10 205 GLU A C 1
ATOM 1446 O O . GLU A 1 223 ? -15.097 77.019 49.265 1.00 71.38 205 GLU A O 1
ATOM 1452 N N . GLU A 1 224 ? -16.996 78.204 48.814 1.00 69.50 206 GLU A N 1
ATOM 1453 C CA . GLU A 1 224 ? -16.606 79.338 49.638 1.00 67.63 206 GLU A CA 1
ATOM 1454 C C . GLU A 1 224 ? -16.169 78.975 51.063 1.00 66.49 206 GLU A C 1
ATOM 1455 O O . GLU A 1 224 ? -14.919 79.144 51.372 1.00 66.52 206 GLU A O 1
ATOM 1461 N N . ARG A 1 225 ? -17.136 78.447 51.913 1.00 65.45 207 ARG A N 1
ATOM 1462 C CA . ARG A 1 225 ? -16.697 78.038 53.288 1.00 65.40 207 ARG A CA 1
ATOM 1463 C C . ARG A 1 225 ? -15.291 77.415 53.292 1.00 65.31 207 ARG A C 1
ATOM 1464 O O . ARG A 1 225 ? -14.385 77.878 54.023 1.00 64.68 207 ARG A O 1
ATOM 1472 N N . SER A 1 226 ? -15.122 76.368 52.464 1.00 65.50 208 SER A N 1
ATOM 1473 C CA . SER A 1 226 ? -13.900 75.566 52.446 1.00 65.54 208 SER A CA 1
ATOM 1474 C C . SER A 1 226 ? -12.655 76.378 52.117 1.00 65.05 208 SER A C 1
ATOM 1475 O O . SER A 1 226 ? -11.662 76.301 52.874 1.00 64.86 208 SER A O 1
ATOM 1478 N N . LYS A 1 227 ? -12.703 77.186 51.034 1.00 65.48 209 LYS A N 1
ATOM 1479 C CA . LYS A 1 227 ? -11.574 78.121 50.809 1.00 65.72 209 LYS A CA 1
ATOM 1480 C C . LYS A 1 227 ? -11.270 78.960 52.050 1.00 66.62 209 LYS A C 1
ATOM 1481 O O . LYS A 1 227 ? -10.105 79.019 52.499 1.00 67.04 209 LYS A O 1
ATOM 1487 N N . LEU A 1 228 ? -12.312 79.597 52.606 1.00 66.76 210 LEU A N 1
ATOM 1488 C CA . LEU A 1 228 ? -12.161 80.522 53.734 1.00 67.12 210 LEU A CA 1
ATOM 1489 C C . LEU A 1 228 ? -11.560 79.922 54.990 1.00 67.92 210 LEU A C 1
ATOM 1490 O O . LEU A 1 228 ? -10.731 80.609 55.697 1.00 68.29 210 LEU A O 1
ATOM 1495 N N . LEU A 1 229 ? -11.995 78.649 55.281 1.00 69.23 211 LEU A N 1
ATOM 1496 C CA . LEU A 1 229 ? -11.454 77.929 56.428 1.00 71.03 211 LEU A CA 1
ATOM 1497 C C . LEU A 1 229 ? -9.993 77.502 56.234 1.00 72.52 211 LEU A C 1
ATOM 1498 O O . LEU A 1 229 ? -9.352 77.011 57.185 1.00 71.96 211 LEU A O 1
ATOM 1503 N N . GLY A 1 230 ? -9.468 77.720 55.011 1.00 74.54 212 GLY A N 1
ATOM 1504 C CA . GLY A 1 230 ? -8.230 77.071 54.603 1.00 77.98 212 GLY A CA 1
ATOM 1505 C C . GLY A 1 230 ? -8.592 75.974 53.611 1.00 80.30 212 GLY A C 1
ATOM 1506 O O . GLY A 1 230 ? -8.768 76.257 52.417 1.00 80.66 212 GLY A O 1
ATOM 1507 N N . LEU A 1 231 ? -8.738 74.736 54.106 1.00 82.46 213 LEU A N 1
ATOM 1508 C CA . LEU A 1 231 ? -9.144 73.533 53.308 1.00 84.58 213 LEU A CA 1
ATOM 1509 C C . LEU A 1 231 ? -8.944 73.552 51.769 1.00 86.09 213 LEU A C 1
ATOM 1510 O O . LEU A 1 231 ? -9.107 74.597 51.125 1.00 86.15 213 LEU A O 1
ATOM 1515 N N . GLU A 1 232 ? -8.647 72.384 51.179 1.00 88.17 214 GLU A N 1
ATOM 1516 C CA . GLU A 1 232 ? -8.556 72.254 49.707 1.00 89.80 214 GLU A CA 1
ATOM 1517 C C . GLU A 1 232 ? -9.919 72.493 49.026 1.00 91.20 214 GLU A C 1
ATOM 1518 O O . GLU A 1 232 ? -10.963 72.216 49.626 1.00 91.31 214 GLU A O 1
ATOM 1520 N N . THR A 1 233 ? -9.897 73.003 47.783 1.00 92.92 215 THR A N 1
ATOM 1521 C CA . THR A 1 233 ? -11.111 73.511 47.087 1.00 94.22 215 THR A CA 1
ATOM 1522 C C . THR A 1 233 ? -11.075 73.444 45.536 1.00 94.98 215 THR A C 1
ATOM 1523 O O . THR A 1 233 ? -9.994 73.342 44.932 1.00 95.71 215 THR A O 1
ATOM 1527 N N . THR A 1 234 ? -12.262 73.515 44.916 1.00 95.40 216 THR A N 1
ATOM 1528 C CA . THR A 1 234 ? -12.476 73.298 43.463 1.00 95.99 216 THR A CA 1
ATOM 1529 C C . THR A 1 234 ? -11.941 71.952 42.874 1.00 96.36 216 THR A C 1
ATOM 1530 O O . THR A 1 234 ? -10.829 71.482 43.171 1.00 96.27 216 THR A O 1
ATOM 1534 N N . SER A 1 255 ? -22.408 81.467 26.314 1.00 94.90 237 SER A N 1
ATOM 1535 C CA . SER A 1 255 ? -22.486 82.428 25.211 1.00 95.22 237 SER A CA 1
ATOM 1536 C C . SER A 1 255 ? -21.216 82.487 24.341 1.00 95.27 237 SER A C 1
ATOM 1537 O O . SER A 1 255 ? -20.132 82.873 24.825 1.00 95.03 237 SER A O 1
ATOM 1540 N N . LEU A 1 256 ? -21.385 82.157 23.048 1.00 95.55 238 LEU A N 1
ATOM 1541 C CA . LEU A 1 256 ? -20.273 81.992 22.087 1.00 95.52 238 LEU A CA 1
ATOM 1542 C C . LEU A 1 256 ? -19.783 83.270 21.387 1.00 95.62 238 LEU A C 1
ATOM 1543 O O . LEU A 1 256 ? -18.687 83.762 21.683 1.00 95.76 238 LEU A O 1
ATOM 1545 N N . LYS A 1 257 ? -20.605 83.794 20.471 1.00 95.49 239 LYS A N 1
ATOM 1546 C CA . LYS A 1 257 ? -20.209 84.823 19.493 1.00 95.26 239 LYS A CA 1
ATOM 1547 C C . LYS A 1 257 ? -19.748 86.163 20.085 1.00 95.25 239 LYS A C 1
ATOM 1548 O O . LYS A 1 257 ? -19.201 87.007 19.363 1.00 94.98 239 LYS A O 1
ATOM 1550 N N . PHE A 1 258 ? -19.962 86.341 21.390 1.00 95.28 240 PHE A N 1
ATOM 1551 C CA . PHE A 1 258 ? -19.620 87.569 22.132 1.00 95.17 240 PHE A CA 1
ATOM 1552 C C . PHE A 1 258 ? -18.196 88.086 21.886 1.00 95.07 240 PHE A C 1
ATOM 1553 O O . PHE A 1 258 ? -17.699 88.953 22.606 1.00 94.83 240 PHE A O 1
ATOM 1555 N N . MET A 1 259 ? -17.558 87.544 20.853 1.00 95.28 241 MET A N 1
ATOM 1556 C CA . MET A 1 259 ? -16.126 87.689 20.615 1.00 95.72 241 MET A CA 1
ATOM 1557 C C . MET A 1 259 ? -15.824 87.145 19.220 1.00 95.44 241 MET A C 1
ATOM 1558 O O . MET A 1 259 ? -15.331 87.880 18.361 1.00 95.10 241 MET A O 1
ATOM 1563 N N . GLY A 1 260 ? -16.135 85.858 19.020 1.00 95.36 242 GLY A N 1
ATOM 1564 C CA . GLY A 1 260 ? -16.016 85.162 17.729 1.00 95.04 242 GLY A CA 1
ATOM 1565 C C . GLY A 1 260 ? -16.143 85.941 16.425 1.00 94.78 242 GLY A C 1
ATOM 1566 O O . GLY A 1 260 ? -15.288 86.768 16.103 1.00 94.76 242 GLY A O 1
ATOM 1567 N N . ASP A 1 261 ? -17.221 85.669 15.683 1.00 94.47 243 ASP A N 1
ATOM 1568 C CA . ASP A 1 261 ? -17.341 85.989 14.245 1.00 94.16 243 ASP A CA 1
ATOM 1569 C C . ASP A 1 261 ? -16.403 85.109 13.408 1.00 93.88 243 ASP A C 1
ATOM 1570 O O . ASP A 1 261 ? -16.857 84.195 12.711 1.00 93.89 243 ASP A O 1
ATOM 1572 N N . ASP A 1 262 ? -15.100 85.385 13.500 1.00 93.39 244 ASP A N 1
ATOM 1573 C CA . ASP A 1 262 ? -14.064 84.609 12.808 1.00 92.73 244 ASP A CA 1
ATOM 1574 C C . ASP A 1 262 ? -13.843 83.214 13.420 1.00 92.08 244 ASP A C 1
ATOM 1575 O O . ASP A 1 262 ? -13.546 82.250 12.706 1.00 91.85 244 ASP A O 1
ATOM 1580 N N . ILE A 1 263 ? -13.998 83.121 14.739 1.00 91.39 245 ILE A N 1
ATOM 1581 C CA . ILE A 1 263 ? -13.872 81.856 15.452 1.00 90.67 245 ILE A CA 1
ATOM 1582 C C . ILE A 1 263 ? -14.996 80.918 15.027 1.00 90.49 245 ILE A C 1
ATOM 1583 O O . ILE A 1 263 ? -14.749 79.750 14.715 1.00 90.61 245 ILE A O 1
ATOM 1588 N N . GLU A 1 264 ? -16.224 81.440 15.025 1.00 89.92 246 GLU A N 1
ATOM 1589 C CA . GLU A 1 264 ? -17.432 80.633 14.812 1.00 89.52 246 GLU A CA 1
ATOM 1590 C C . GLU A 1 264 ? -17.309 79.686 13.612 1.00 89.24 246 GLU A C 1
ATOM 1591 O O . GLU A 1 264 ? -17.607 78.487 13.728 1.00 89.07 246 GLU A O 1
ATOM 1593 N N . LYS A 1 265 ? -16.843 80.230 12.481 1.00 88.97 247 LYS A N 1
ATOM 1594 C CA . LYS A 1 265 ? -16.661 79.472 11.232 1.00 88.55 247 LYS A CA 1
ATOM 1595 C C . LYS A 1 265 ? -15.623 78.343 11.358 1.00 88.22 247 LYS A C 1
ATOM 1596 O O . LYS A 1 265 ? -15.616 77.399 10.564 1.00 88.37 247 LYS A O 1
ATOM 1598 N N . ALA A 1 266 ? -14.756 78.443 12.361 1.00 87.63 248 ALA A N 1
ATOM 1599 C CA . ALA A 1 266 ? -13.763 77.418 12.618 1.00 87.09 248 ALA A CA 1
ATOM 1600 C C . ALA A 1 266 ? -14.274 76.385 13.626 1.00 86.81 248 ALA A C 1
ATOM 1601 O O . ALA A 1 266 ? -14.005 75.189 13.483 1.00 86.66 248 ALA A O 1
ATOM 1603 N N . TYR A 1 267 ? -14.999 76.845 14.647 1.00 86.24 249 TYR A N 1
ATOM 1604 C CA . TYR A 1 267 ? -15.585 75.933 15.626 1.00 85.80 249 TYR A CA 1
ATOM 1605 C C . TYR A 1 267 ? -16.616 75.015 14.979 1.00 85.67 249 TYR A C 1
ATOM 1606 O O . TYR A 1 267 ? -16.648 73.805 15.252 1.00 85.63 249 TYR A O 1
ATOM 1615 N N . ALA A 1 268 ? -17.448 75.601 14.120 1.00 85.12 250 ALA A N 1
ATOM 1616 C CA . ALA A 1 268 ? -18.483 74.858 13.427 1.00 84.94 250 ALA A CA 1
ATOM 1617 C C . ALA A 1 268 ? -17.913 73.952 12.336 1.00 84.74 250 ALA A C 1
ATOM 1618 O O . ALA A 1 268 ? -18.579 73.004 11.918 1.00 84.88 250 ALA A O 1
ATOM 1620 N N . ASP A 1 269 ? -16.696 74.245 11.874 1.00 84.26 251 ASP A N 1
ATOM 1621 C CA . ASP A 1 269 ? -16.005 73.371 10.915 1.00 83.87 251 ASP A CA 1
ATOM 1622 C C . ASP A 1 269 ? -15.477 72.122 11.634 1.00 83.62 251 ASP A C 1
ATOM 1623 O O . ASP A 1 269 ? -15.548 71.004 11.112 1.00 83.52 251 ASP A O 1
ATOM 1625 N N . LEU A 1 270 ? -14.959 72.329 12.843 1.00 83.23 252 LEU A N 1
ATOM 1626 C CA . LEU A 1 270 ? -14.571 71.248 13.735 1.00 82.71 252 LEU A CA 1
ATOM 1627 C C . LEU A 1 270 ? -15.827 70.473 14.144 1.00 82.74 252 LEU A C 1
ATOM 1628 O O . LEU A 1 270 ? -15.841 69.237 14.172 1.00 82.14 252 LEU A O 1
ATOM 1633 N N . LEU A 1 271 ? -16.886 71.230 14.423 1.00 82.82 253 LEU A N 1
ATOM 1634 C CA . LEU A 1 271 ? -18.163 70.684 14.869 1.00 82.79 253 LEU A CA 1
ATOM 1635 C C . LEU A 1 271 ? -18.884 69.787 13.839 1.00 82.61 253 LEU A C 1
ATOM 1636 O O . LEU A 1 271 ? -19.443 68.754 14.224 1.00 82.93 253 LEU A O 1
ATOM 1641 N N . HIS A 1 272 ? -18.872 70.165 12.554 1.00 81.75 254 HIS A N 1
ATOM 1642 C CA . HIS A 1 272 ? -19.545 69.369 11.502 1.00 81.36 254 HIS A CA 1
ATOM 1643 C C . HIS A 1 272 ? -18.553 68.829 10.468 1.00 81.25 254 HIS A C 1
ATOM 1644 O O . HIS A 1 272 ? -18.800 68.926 9.250 1.00 81.07 254 HIS A O 1
ATOM 1651 N N . GLY A 1 273 ? -17.448 68.250 10.938 1.00 80.76 255 GLY A N 1
ATOM 1652 C CA . GLY A 1 273 ? -16.312 67.986 10.055 1.00 80.90 255 GLY A CA 1
ATOM 1653 C C . GLY A 1 273 ? -15.628 66.629 9.998 1.00 80.92 255 GLY A C 1
ATOM 1654 O O . GLY A 1 273 ? -14.419 66.570 9.748 1.00 80.97 255 GLY A O 1
ATOM 1655 N N . GLU A 1 274 ? -16.387 65.545 10.199 1.00 80.72 256 GLU A N 1
ATOM 1656 C CA . GLU A 1 274 ? -15.880 64.155 10.075 1.00 80.58 256 GLU A CA 1
ATOM 1657 C C . GLU A 1 274 ? -14.556 63.867 10.823 1.00 80.31 256 GLU A C 1
ATOM 1658 O O . GLU A 1 274 ? -13.756 63.021 10.405 1.00 80.46 256 GLU A O 1
ATOM 1664 N N . THR A 1 275 ? -14.342 64.580 11.925 1.00 79.64 257 THR A N 1
ATOM 1665 C CA . THR A 1 275 ? -13.165 64.404 12.780 1.00 78.79 257 THR A CA 1
ATOM 1666 C C . THR A 1 275 ? -13.651 64.073 14.181 1.00 78.41 257 THR A C 1
ATOM 1667 O O . THR A 1 275 ? -14.359 64.878 14.781 1.00 78.62 257 THR A O 1
ATOM 1671 N N . ASP A 1 276 ? -13.287 62.891 14.676 1.00 77.60 258 ASP A N 1
ATOM 1672 C CA . ASP A 1 276 ? -13.739 62.340 15.988 1.00 77.39 258 ASP A CA 1
ATOM 1673 C C . ASP A 1 276 ? -14.405 63.248 17.045 1.00 76.45 258 ASP A C 1
ATOM 1674 O O . ASP A 1 276 ? -15.332 62.824 17.740 1.00 76.50 258 ASP A O 1
ATOM 1679 N N . PHE A 1 277 ? -13.903 64.470 17.183 1.00 75.37 259 PHE A N 1
ATOM 1680 C CA . PHE A 1 277 ? -14.577 65.539 17.910 1.00 74.60 259 PHE A CA 1
ATOM 1681 C C . PHE A 1 277 ? -16.029 65.712 17.417 1.00 74.84 259 PHE A C 1
ATOM 1682 O O . PHE A 1 277 ? -16.984 65.535 18.185 1.00 75.20 259 PHE A O 1
ATOM 1690 N N . ALA A 1 278 ? -16.183 66.049 16.133 1.00 74.29 260 ALA A N 1
ATOM 1691 C CA . ALA A 1 278 ? -17.485 66.169 15.483 1.00 74.00 260 ALA A CA 1
ATOM 1692 C C . ALA A 1 278 ? -18.314 64.899 15.634 1.00 73.89 260 ALA A C 1
ATOM 1693 O O . ALA A 1 278 ? -19.534 64.961 15.845 1.00 74.04 260 ALA A O 1
ATOM 1695 N N . HIS A 1 279 ? -17.661 63.748 15.497 1.00 73.43 261 HIS A N 1
ATOM 1696 C CA . HIS A 1 279 ? -18.338 62.490 15.716 1.00 73.04 261 HIS A CA 1
ATOM 1697 C C . HIS A 1 279 ? -19.053 62.528 17.080 1.00 73.09 261 HIS A C 1
ATOM 1698 O O . HIS A 1 279 ? -20.279 62.344 17.161 1.00 73.39 261 HIS A O 1
ATOM 1705 N N . TYR A 1 280 ? -18.284 62.791 18.138 1.00 72.06 262 TYR A N 1
ATOM 1706 C CA . TYR A 1 280 ? -18.811 62.804 19.501 1.00 71.32 262 TYR A CA 1
ATOM 1707 C C . TYR A 1 280 ? -19.721 64.017 19.788 1.00 71.17 262 TYR A C 1
ATOM 1708 O O . TYR A 1 280 ? -20.668 63.913 20.596 1.00 71.40 262 TYR A O 1
ATOM 1717 N N . ALA A 1 281 ? -19.455 65.148 19.127 1.00 70.46 263 ALA A N 1
ATOM 1718 C CA . ALA A 1 281 ? -20.442 66.251 19.093 1.00 70.52 263 ALA A CA 1
ATOM 1719 C C . ALA A 1 281 ? -21.744 65.822 18.408 1.00 70.21 263 ALA A C 1
ATOM 1720 O O . ALA A 1 281 ? -22.829 66.077 18.934 1.00 70.08 263 ALA A O 1
ATOM 1722 N N . ARG A 1 282 ? -21.635 65.171 17.248 1.00 70.01 264 ARG A N 1
ATOM 1723 C CA . ARG A 1 282 ? -22.833 64.700 16.536 1.00 70.75 264 ARG A CA 1
ATOM 1724 C C . ARG A 1 282 ? -23.673 63.860 17.512 1.00 70.84 264 ARG A C 1
ATOM 1725 O O . ARG A 1 282 ? -24.860 64.133 17.724 1.00 70.75 264 ARG A O 1
ATOM 1728 N N . LEU A 1 283 ? -23.002 62.899 18.146 1.00 70.49 265 LEU A N 1
ATOM 1729 C CA . LEU A 1 283 ? -23.618 61.877 18.977 1.00 70.20 265 LEU A CA 1
ATOM 1730 C C . LEU A 1 283 ? -24.279 62.366 20.272 1.00 70.48 265 LEU A C 1
ATOM 1731 O O . LEU A 1 283 ? -25.369 61.912 20.608 1.00 70.25 265 LEU A O 1
ATOM 1736 N N . TYR A 1 284 ? -23.620 63.261 21.013 1.00 70.58 266 TYR A N 1
ATOM 1737 C CA . TYR A 1 284 ? -24.216 63.755 22.259 1.00 70.60 266 TYR A CA 1
ATOM 1738 C C . TYR A 1 284 ? -24.882 65.111 22.094 1.00 71.11 266 TYR A C 1
ATOM 1739 O O . TYR A 1 284 ? -25.034 65.870 23.054 1.00 71.10 266 TYR A O 1
ATOM 1748 N N . GLY A 1 285 ? -25.288 65.386 20.853 1.00 71.63 267 GLY A N 1
ATOM 1749 C CA . GLY A 1 285 ? -26.262 66.419 20.550 1.00 71.82 267 GLY A CA 1
ATOM 1750 C C . GLY A 1 285 ? -25.740 67.832 20.621 1.00 72.37 267 GLY A C 1
ATOM 1751 O O . GLY A 1 285 ? -26.488 68.755 20.970 1.00 72.45 267 GLY A O 1
ATOM 1752 N N . TYR A 1 286 ? -24.466 68.020 20.283 1.00 72.42 268 TYR A N 1
ATOM 1753 C CA . TYR A 1 286 ? -23.930 69.369 20.239 1.00 72.67 268 TYR A CA 1
ATOM 1754 C C . TYR A 1 286 ? -23.816 69.973 18.808 1.00 73.36 268 TYR A C 1
ATOM 1755 O O . TYR A 1 286 ? -22.978 70.855 18.566 1.00 73.30 268 TYR A O 1
ATOM 1764 N N . ALA A 1 287 ? -24.677 69.512 17.882 1.00 73.74 269 ALA A N 1
ATOM 1765 C CA . ALA A 1 287 ? -24.896 70.174 16.570 1.00 74.19 269 ALA A CA 1
ATOM 1766 C C . ALA A 1 287 ? -25.829 71.385 16.679 1.00 74.08 269 ALA A C 1
ATOM 1767 O O . ALA A 1 287 ? -26.856 71.451 15.966 1.00 74.41 269 ALA A O 1
#

B-factor: mean 77.01, std 8.6, range [47.58, 97.71]

Solvent-acces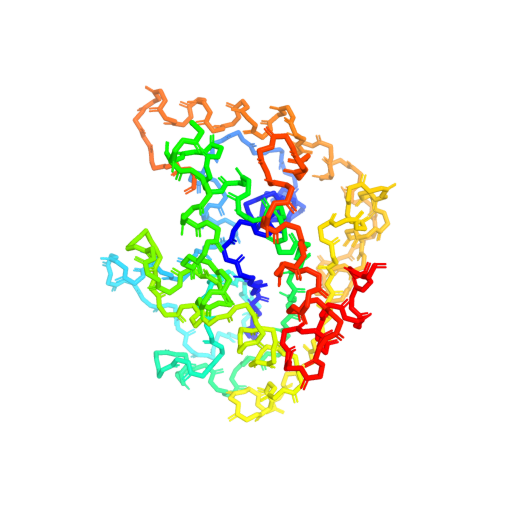sible surface area: 11186 Å² total; per-residue (Å²): 115,0,0,0,3,0,4,6,1,45,3,15,9,44,29,0,11,8,0,0,2,6,30,93,75,59,54,97,30,47,54,19,52,18,4,51,80,33,1,24,36,1,41,29,22,55,120,113,71,89,72,32,81,41,105,23,156,72,70,49,20,3,4,2,26,25,9,1,88,98,77,47,2,144,116,6,122,66,6,0,22,40,0,0,2,1,1,43,39,0,25,48,5,13,56,26,2,46,71,85,153,127,70,86,15,52,58,20,3,35,68,2,31,85,32,45,1,0,74,74,19,130,99,42,76,25,5,25,8,4,5,106,1,3,84,8,0,21,96,50,5,106,80,25,0,58,101,4,57,47,55,38,6,48,51,49,50,1,73,94,51,42,57,22,28,0,53,115,0,0,73,43,0,133,40,46,44,140,132,33,5,59,76,3,21,59,33,4,56,89,66,62,19,106,29,10,48,77,109,0,125,131,129,48,77,79,55,91,116,74,76,73,66,7,89,109,30,52,80,46,28,43,62,22,23,117,22,180,44,54,0,4,85,0,0,94,100,38,52,12,97

Organism: Streptomyces toyocaensis (NCBI:txid55952)

Sequence (241 aa):
MMCWIASYPKAGGHWLRCMLTSYVTGEPVETWPGIQAGVPHLEGLLRDGEAPSADPDEQVLLATHFTADRPVLRFYRESTAKVVCLIRNPRDAMLSLMRMKVEACRKIAETFIADEGFSSVRIWAGEGSWPENIRSWTDSVHESFPNAAVLAVRYEDLRKDPEGELWKVVDFLELGGRDGVADAVANCTLERMREMEERSKLLGLETTSLKFMGDDIEKAYADLLHGETDFAHYARLYGYA

Secondary structure (DSSP, 8-state):
-EEEEEE-TTSSHHHHHHHHHHHHH-S---SHHHHHHHS-BHHHHHHHT--PPSS-SS-EEEEE-S-TT-GGGGGGTTTEEEEEEEE--HHHHHHHHHTT--TTTTTHHHHHHHHTBSTT-TT--S--BHHHHHHHHTTTGGGT-TT-EEEEEEHHHHHH-HHHHHHHHHHHTT-S-SSTHHHHHHH--TTHHHHHHHHHHHHS------TTT-STTHHHHHHHHTSSSHHHHHHHHTT--

InterPro domains:
  IPR000863 Sulfotransferase domain [PF00685] (6-208)
  IPR027417 P-loop containing nucleoside triphosphate hydrolase [G3DSA:3.40.50.300] (1-224)
  IPR027417 P-loop containing nucleoside triphosphate hydrolase [SSF52540] (3-212)

=== Feature glossary ===
The record interleaves many kinds of information about one protein. Here is each kind framed as the question it answers.

Q: What known structures does this most resemble?
A: Structural nearest neighbors (via Foldseek easy-search vs the PDB). Reported per hit: target PDB id, E-value, and alignment TM-score. A TM-score above ~0.5 is the conventional threshold for 'same fold'.

Q: Where is each backbone atom in 3D?
A: The mmCIF table is the protein's shape written out atom by atom. For each backbone N, Cα, C, and carbonyl O, it records an (x, y, z) coordinate triple in Å plus the residue type, chain letter, and residue number.

Q: What are the backbone torsion angles?
A: The φ/ψ torsion pair specifies the backbone conformation at each residue. φ rotates about the N–Cα bond, ψ about the Cα–C bond. Steric clashes forbid most of the (φ, ψ) plane — the allowed regions (α-helix basin, β-sheet basin, left-handed helix) are the Ramachandran-allowed regions.

Q: Which residues are buried vs exposed?
A: Solvent-accessible surface area (SASA) is the area in Å² traced out by the centre of a 1.4 Å probe sphere (a water molecule) rolled over the protein's van der Waals surface (Shrake–Rupley / Lee–Richards construction). Buried residues have near-zero SASA; fully exposed residues can exceed 200 Å². The total SASA scales roughly with the number of surface residues.

Q: How confident is the AlphaFold model at each residue?
A: pLDDT is the predicted lDDT-Cα score: AlphaFol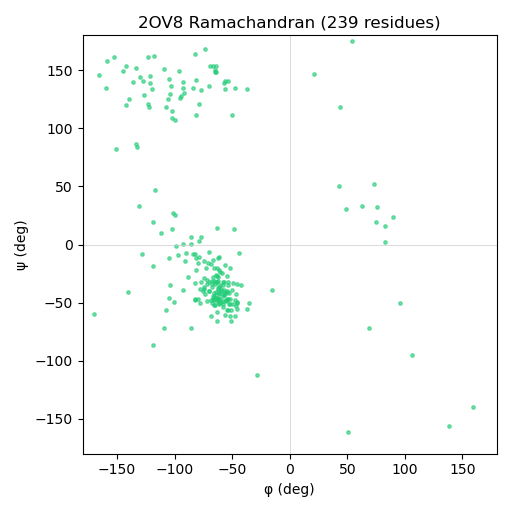d's confidence that the local environment of each residue (all inter-atomic distances within 15 Å) is correctly placed. It is a per-residue number between 0 and 100, with higher meaning more reliable.

Q: What does the local fold look like, residue by residue?
A: 3Di is Foldseek's structural alphabet. Each residue is assigned one of twenty discrete states based on how its Cα sits relative to its spatial (not sequential) neighbors. Aligning 3Di strings finds structural homologs roughly as well as full 3D superposition, but orders of magnitude faster.

Q: How big and how compact is the whole molecule?
A: Radius of gyration (Rg) is the root-mean-square distance of Cα atoms from their centroid — a single number for overall size and compactness. A globular domain of N residues has Rg ≈ 2.2·N^0.38 Å; an extended or disordered chain has a much larger Rg. The Cα contact count is the number of residue pairs whose Cα atoms are within 8 Å and are more than four positions apart in sequence — a standard proxy for tertiary packing density. The bounding box is the smallest axis-aligned box enclosing all Cα atoms.

Q: Which residues are in helices, strands, or loops?
A: DSSP 8-state secondary structure assigns each residue one of H (α-helix), G (3₁₀-helix), I (π-helix), E (extended β-strand), B (isolated β-bridge), T (hydrogen-bonded turn), S (bend), or '-' (coil). The assignment is computed from backbone hydrogen-bond geometry via the Kabsch–Sander algorithm.

Q: How mobile is each atom in the crystal?
A: Crystallographic B-factors measure how much each atom's electron density is smeared out, in Å². They rise in mobile loops and surface residues and fall in the buried interior. In AlphaFold models this column is repurposed to hold pLDDT instead.

Q: What if only a Cα trace is available?
A: P-SEA three-state annotation labels each residue as helix, strand, or coil based purely on the geometry of the Cα trace. It serves as a fallback when the full backbone (and thus DSSP) is unavailable.

Q: What family and function is it annotated with?
A: Database cross-references. InterPro integrates a dozen domain/family signature databases into unified entries with residue-range hits. GO terms attach function/process/location labels with evidence codes. CATH codes position the fold in a four-level structural taxonomy. Organism is the NCBI-taxonomy species name.

Q: Are the domains correctly placed relative to each other?
A: Predicted Aligned Error (PAE) is an AlphaFold confidence matrix: entry (i, j) is the expected error in the position of residue j, in ångströms, when the prediction is superimposed on the true structure at residue i. Low PAE within a block of residues means that block is internally rigid and well-predicted; high PAE between two blocks means their relative placement is uncertain even if each block individually is confident.

Q: What do the diagnostic plots show?
A: Three diagnostic plots accompany the record. The Cα contact map visualizes the tertiary structure as a 2D adjacency matrix (8 Å cutoff, sequence-local contacts suppressed). The Ramachandran plot shows the distribution of backbone (φ, ψ) torsions, with points in the α and β basins reflecting secondary structure content. The PAE plot shows AlphaFold's inter-residue confidence as a color matrix.

Q: What is the amino-acid chain?
A: Primary structure: the covalent order of the twenty standard amino acids along the backbone. Two proteins with the same sequence will (almost always) fold to the same structure; two with 30% identity often share a fold but not the details.

Q: What do the rendered images show?
A: The six renders are orthographic views along the three Cartesian axes in both directions. Representation (cartoon, sticks, or surface) and color scheme (sequence-rainbow or by-chain) vary across proteins so the training set covers all the common visualization conventions.